Protein AF-A0A534P3W1-F1 (afdb_monomer)

Sequence (199 aa):
MQGEWELAESQLEARLRTWAIPIALGASFLLVATGPGRFLVRVFLSMWVHEIGHASVAWLCGFPAFPGPWLTPMAQSRSPLFGLVVFLALGVAAYRAFRAERIRLCAALGVGVALQLFGTLALSVSRAKQLVVFMGDGGCLVLGSLLMLTVYAPEDSSLKRGWLRWGFLAIGAAAFADAFTQWWASRTDFDRIPFGMNE

pLDDT: mean 93.19, std 7.14, range [53.69, 98.31]

Structure (mmCIF, N/CA/C/O backbone):
data_AF-A0A534P3W1-F1
#
_entry.id   AF-A0A534P3W1-F1
#
loop_
_atom_site.group_PDB
_atom_site.id
_atom_site.type_symbol
_atom_site.label_atom_id
_atom_site.label_alt_id
_atom_site.label_comp_id
_atom_site.label_asym_id
_atom_site.label_entity_id
_atom_site.label_seq_id
_atom_site.pdbx_PDB_ins_code
_atom_site.Cartn_x
_atom_site.Cartn_y
_atom_site.Cartn_z
_atom_site.occupancy
_atom_site.B_iso_or_equiv
_atom_site.auth_seq_id
_atom_site.auth_comp_id
_atom_site.auth_asym_id
_atom_site.auth_atom_id
_atom_site.pdbx_PDB_model_num
ATOM 1 N N . MET A 1 1 ? -29.549 13.520 26.522 1.00 53.69 1 MET A N 1
ATOM 2 C CA . MET A 1 1 ? -28.697 12.860 27.530 1.00 53.69 1 MET A CA 1
ATOM 3 C C . MET A 1 1 ? -28.135 11.623 26.864 1.00 53.69 1 MET A C 1
ATOM 5 O O . MET A 1 1 ? -28.913 10.717 26.609 1.00 53.69 1 MET A O 1
ATOM 9 N N . GLN A 1 2 ? -26.859 11.642 26.467 1.00 59.59 2 GLN A N 1
ATOM 10 C CA . GLN A 1 2 ? -26.184 10.423 26.008 1.00 59.59 2 GLN A CA 1
ATOM 11 C C . GLN A 1 2 ? -26.110 9.456 27.188 1.00 59.59 2 GLN A C 1
ATOM 13 O O . GLN A 1 2 ? -25.829 9.889 28.309 1.00 59.59 2 GLN A O 1
ATOM 18 N N . GLY A 1 3 ? -26.433 8.187 26.960 1.00 84.75 3 GLY A N 1
ATOM 19 C CA . GLY A 1 3 ? -26.369 7.175 28.013 1.00 84.75 3 GLY A CA 1
ATOM 20 C C . GLY A 1 3 ? -24.927 6.981 28.485 1.00 84.75 3 GLY A C 1
ATOM 21 O O . GLY A 1 3 ? -23.993 7.131 27.700 1.00 84.75 3 GLY A O 1
ATOM 22 N N . GLU A 1 4 ? -24.723 6.605 29.750 1.00 87.75 4 GLU A N 1
ATOM 23 C CA . GLU A 1 4 ? -23.386 6.286 30.289 1.00 87.75 4 GLU A CA 1
ATOM 24 C C . GLU A 1 4 ? -22.631 5.266 29.413 1.00 87.75 4 GLU A C 1
ATOM 26 O O . GLU A 1 4 ? -21.417 5.361 29.235 1.00 87.75 4 GLU A O 1
ATOM 31 N N . TRP A 1 5 ? -23.370 4.349 28.781 1.00 85.00 5 TRP A N 1
ATOM 32 C CA . TRP A 1 5 ? -22.859 3.362 27.830 1.00 85.00 5 TRP A CA 1
ATOM 33 C C . TRP A 1 5 ? -22.302 3.969 26.534 1.00 85.00 5 TRP A C 1
ATOM 35 O O . TRP A 1 5 ? -21.230 3.567 26.091 1.00 85.00 5 TRP A O 1
ATOM 45 N N . GLU A 1 6 ? -22.972 4.969 25.954 1.00 87.12 6 GLU A N 1
ATOM 46 C CA . GLU A 1 6 ? -22.514 5.642 24.725 1.00 87.12 6 GLU A CA 1
ATOM 47 C C . GLU A 1 6 ? -21.239 6.454 24.985 1.00 87.12 6 GLU A C 1
ATOM 49 O O . GLU A 1 6 ? -20.312 6.496 24.170 1.00 87.12 6 GLU A O 1
ATOM 54 N N . LEU A 1 7 ? -21.160 7.073 26.165 1.00 88.38 7 LEU A N 1
ATOM 55 C CA . LEU A 1 7 ? -19.964 7.782 26.605 1.00 88.38 7 LEU A CA 1
ATOM 56 C C . LEU A 1 7 ? -18.791 6.811 26.780 1.00 88.38 7 LEU A C 1
ATOM 58 O O . LEU A 1 7 ? -17.704 7.082 26.268 1.00 88.38 7 LEU A O 1
ATOM 62 N N . ALA A 1 8 ? -19.007 5.667 27.431 1.00 90.19 8 ALA A N 1
ATOM 63 C CA . ALA A 1 8 ? -17.976 4.644 27.596 1.00 90.19 8 ALA A CA 1
ATOM 64 C C . ALA A 1 8 ? -17.487 4.083 26.247 1.00 90.19 8 ALA A C 1
ATOM 66 O O . ALA A 1 8 ? -16.279 3.943 26.038 1.00 90.19 8 ALA A O 1
ATOM 67 N N . GLU A 1 9 ? -18.399 3.818 25.308 1.00 88.69 9 GLU A N 1
ATOM 68 C CA . GLU A 1 9 ? -18.064 3.324 23.969 1.00 88.69 9 GLU A CA 1
ATOM 69 C C . GLU A 1 9 ? -17.242 4.344 23.168 1.00 88.69 9 GLU A C 1
ATOM 71 O O . GLU A 1 9 ? -16.201 3.999 22.600 1.00 88.69 9 GLU A O 1
ATOM 76 N N . SER A 1 10 ? -17.640 5.619 23.187 1.00 88.94 10 SER A N 1
ATOM 77 C CA . SER A 1 10 ? -16.901 6.680 22.491 1.00 88.94 10 SER A CA 1
ATOM 78 C C . SER A 1 10 ? -15.486 6.871 23.053 1.00 88.94 10 SER A C 1
ATOM 80 O O . SER A 1 10 ? -14.526 7.033 2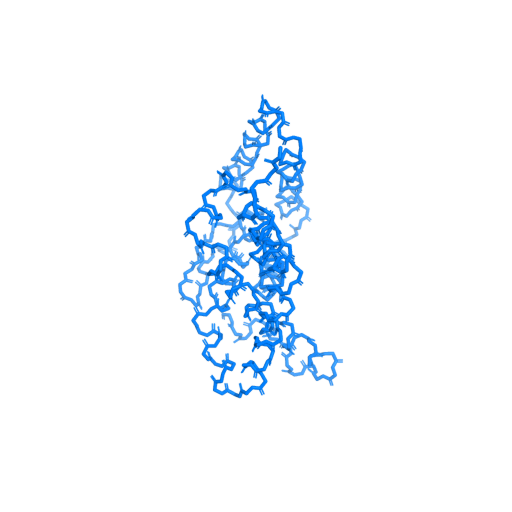2.294 1.00 88.94 10 SER A O 1
ATOM 82 N N . GLN A 1 11 ? -15.326 6.783 24.378 1.00 93.25 11 GLN A N 1
ATOM 83 C CA . GLN A 1 11 ? -14.024 6.850 25.040 1.00 93.25 11 GLN A CA 1
ATOM 84 C C . GLN A 1 11 ? -13.143 5.650 24.691 1.00 93.25 11 GLN A C 1
ATOM 86 O O . GLN A 1 11 ? -11.944 5.819 24.447 1.00 93.25 11 GLN A O 1
ATOM 91 N N . LEU A 1 12 ? -13.713 4.444 24.654 1.00 91.44 12 LEU A N 1
ATOM 92 C CA . LEU A 1 12 ? -12.993 3.244 24.243 1.00 91.44 12 LEU A CA 1
ATOM 93 C C . LEU A 1 12 ? -12.514 3.371 22.795 1.00 91.44 12 LEU A C 1
ATOM 95 O O . LEU A 1 12 ? -11.326 3.194 22.532 1.00 91.44 12 LEU A O 1
ATOM 99 N N . GLU A 1 13 ? -13.393 3.737 21.865 1.00 91.19 13 GLU A N 1
ATOM 100 C CA . GLU A 1 13 ? -13.036 3.900 20.454 1.00 91.19 13 GLU A CA 1
ATOM 101 C C . GLU A 1 13 ? -11.955 4.977 20.265 1.00 91.19 13 GLU A C 1
ATOM 103 O O . GLU A 1 13 ? -11.025 4.778 19.480 1.00 91.19 13 GLU A O 1
ATOM 108 N N . ALA A 1 14 ? -12.008 6.081 21.018 1.00 91.88 14 ALA A N 1
ATOM 109 C CA . ALA A 1 14 ? -10.958 7.099 21.006 1.00 91.88 14 ALA A CA 1
ATOM 110 C C . ALA A 1 14 ? -9.605 6.534 21.471 1.00 91.88 14 ALA A C 1
ATOM 112 O O . ALA A 1 14 ? -8.584 6.756 20.820 1.00 91.88 14 ALA A O 1
ATOM 113 N N . ARG A 1 15 ? -9.583 5.746 22.554 1.00 94.56 15 ARG A N 1
ATOM 114 C CA . ARG A 1 15 ? -8.358 5.082 23.032 1.00 94.56 15 ARG A CA 1
ATOM 115 C C . ARG A 1 15 ? -7.813 4.092 22.009 1.00 94.56 15 ARG A C 1
ATOM 117 O O . ARG A 1 15 ? -6.607 4.088 21.770 1.00 94.56 15 ARG A O 1
ATOM 124 N N . LEU A 1 16 ? -8.676 3.294 21.380 1.00 93.19 16 LEU A N 1
ATOM 125 C CA . LEU A 1 16 ? -8.275 2.345 20.339 1.00 93.19 16 LEU A CA 1
ATOM 126 C C . LEU A 1 16 ? -7.669 3.073 19.134 1.00 93.19 16 LEU A C 1
ATOM 128 O O . LEU A 1 16 ? -6.598 2.699 18.669 1.00 93.19 16 LEU A O 1
ATOM 132 N N . ARG A 1 17 ? -8.286 4.162 18.674 1.00 92.69 17 ARG A N 1
ATOM 133 C CA . ARG A 1 17 ? -7.777 4.992 17.568 1.00 92.69 17 ARG A CA 1
ATOM 134 C C . ARG A 1 17 ? -6.427 5.649 17.861 1.00 92.69 17 ARG A C 1
ATOM 136 O O . ARG A 1 17 ? -5.661 5.883 16.928 1.00 92.69 17 ARG A O 1
ATOM 143 N N . THR A 1 18 ? -6.132 5.930 19.126 1.00 95.81 18 THR A N 1
ATOM 144 C CA . TH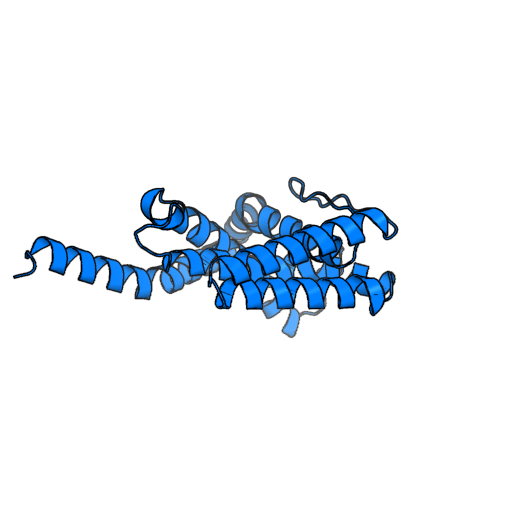R A 1 18 ? -4.842 6.488 19.551 1.00 95.81 18 THR A CA 1
ATOM 145 C C . THR A 1 18 ? -3.764 5.414 19.673 1.00 95.81 18 THR A C 1
ATOM 147 O O . THR A 1 18 ? -2.640 5.621 19.225 1.00 95.81 18 THR A O 1
ATOM 150 N N . TRP A 1 19 ? -4.090 4.263 20.266 1.00 97.44 19 TRP A N 1
ATOM 151 C CA . TRP A 1 19 ? -3.081 3.292 20.702 1.00 97.44 19 TRP A CA 1
ATOM 152 C C . TRP A 1 19 ? -2.940 2.055 19.817 1.00 97.44 19 TRP A C 1
ATOM 154 O O . TRP A 1 19 ? -1.884 1.428 19.845 1.00 97.44 19 TRP A O 1
ATOM 164 N N . ALA A 1 20 ? -3.938 1.707 19.002 1.00 96.50 20 ALA A N 1
ATOM 165 C CA . ALA A 1 20 ? -3.908 0.476 18.212 1.00 96.50 20 ALA A CA 1
ATOM 166 C C . ALA A 1 20 ? -2.715 0.422 17.245 1.00 96.50 20 ALA A C 1
ATOM 168 O O . ALA A 1 20 ? -2.006 -0.580 17.217 1.00 96.50 20 ALA A O 1
ATOM 169 N N . ILE A 1 21 ? -2.455 1.502 16.496 1.00 97.56 21 ILE A N 1
ATOM 170 C CA . ILE A 1 21 ? -1.334 1.557 15.543 1.00 97.56 21 ILE A CA 1
ATOM 171 C C . ILE A 1 21 ? 0.026 1.536 16.262 1.00 97.56 21 ILE A C 1
ATOM 173 O O . ILE A 1 21 ? 0.829 0.661 15.931 1.00 97.56 21 ILE A O 1
ATOM 177 N N . PRO A 1 22 ? 0.307 2.404 17.260 1.00 98.06 22 PRO A N 1
ATOM 178 C CA . PRO A 1 22 ? 1.571 2.348 17.997 1.00 98.06 22 PRO A CA 1
ATOM 179 C C . PRO A 1 22 ? 1.850 0.986 18.638 1.00 98.06 22 PRO A C 1
ATOM 181 O O . PRO A 1 22 ? 2.970 0.487 18.548 1.00 98.06 22 PRO A O 1
ATOM 184 N N . ILE A 1 23 ? 0.835 0.362 19.246 1.00 98.12 23 ILE A N 1
ATOM 185 C CA . ILE A 1 23 ? 0.981 -0.954 19.878 1.00 98.12 23 ILE A CA 1
ATOM 186 C C . ILE A 1 23 ? 1.246 -2.030 18.823 1.00 98.12 23 ILE A C 1
ATOM 188 O O . ILE A 1 23 ? 2.171 -2.823 18.991 1.00 98.12 23 ILE A O 1
ATOM 192 N N . ALA A 1 24 ? 0.482 -2.052 17.726 1.00 98.06 24 ALA A N 1
ATOM 193 C CA . ALA A 1 24 ? 0.667 -3.031 16.658 1.00 98.06 24 ALA A CA 1
ATOM 194 C C . ALA A 1 24 ? 2.052 -2.916 16.007 1.00 98.06 24 ALA A C 1
ATOM 196 O O . ALA A 1 24 ? 2.705 -3.934 15.771 1.00 98.06 24 ALA A O 1
ATOM 197 N N . LEU A 1 25 ? 2.532 -1.692 15.767 1.00 98.19 25 LEU A N 1
ATOM 198 C CA . LEU A 1 25 ? 3.883 -1.448 15.264 1.00 98.19 25 LEU A CA 1
ATOM 199 C C . LEU A 1 25 ? 4.943 -1.887 16.271 1.00 98.19 25 LEU A C 1
ATOM 201 O O . LEU A 1 25 ? 5.856 -2.612 15.891 1.00 98.19 25 LEU A O 1
ATOM 205 N N . GLY A 1 26 ? 4.815 -1.508 17.545 1.00 98.00 26 GLY A N 1
ATOM 206 C CA . GLY A 1 26 ? 5.749 -1.921 18.594 1.00 98.00 26 GLY A CA 1
ATOM 207 C C . GLY A 1 26 ? 5.858 -3.443 18.700 1.00 98.00 26 GLY A C 1
ATOM 208 O O . GLY A 1 26 ? 6.959 -3.987 18.674 1.00 98.00 26 GLY A O 1
ATOM 209 N N . ALA A 1 27 ? 4.720 -4.141 18.723 1.00 97.44 27 ALA A N 1
ATOM 210 C CA . ALA A 1 27 ? 4.677 -5.600 18.722 1.00 97.44 27 ALA A CA 1
ATOM 211 C C . ALA A 1 27 ? 5.308 -6.197 17.454 1.00 97.44 27 ALA A C 1
ATOM 213 O O . ALA A 1 27 ? 6.099 -7.134 17.540 1.00 97.44 27 ALA A O 1
ATOM 214 N N . SER A 1 28 ? 5.014 -5.627 16.283 1.00 97.56 28 SER A N 1
ATOM 215 C CA . SER A 1 28 ? 5.575 -6.090 15.010 1.00 97.56 28 SER A CA 1
ATOM 216 C C . SER A 1 28 ? 7.091 -5.912 14.961 1.00 97.56 28 SER A C 1
ATOM 218 O O . SER A 1 28 ? 7.790 -6.845 14.576 1.00 97.56 28 SER A O 1
ATOM 220 N N . PHE A 1 29 ? 7.617 -4.772 15.424 1.00 97.69 29 PHE A N 1
ATOM 221 C CA . PHE A 1 29 ? 9.058 -4.527 15.526 1.00 97.69 29 PHE A CA 1
ATOM 222 C C . PHE A 1 29 ? 9.751 -5.512 16.470 1.00 97.69 29 PHE A C 1
ATOM 224 O O . PHE A 1 29 ? 10.821 -6.014 16.135 1.00 97.69 29 PHE A O 1
ATOM 231 N N . LEU A 1 30 ? 9.136 -5.838 17.611 1.00 96.50 30 LEU A N 1
ATOM 232 C CA . LEU A 1 30 ? 9.661 -6.856 18.526 1.00 96.50 30 LEU A CA 1
ATOM 233 C C . LEU A 1 30 ? 9.696 -8.248 17.880 1.00 96.50 30 LEU A C 1
ATOM 235 O O . LEU A 1 30 ? 10.672 -8.975 18.052 1.00 96.50 30 LEU A O 1
ATOM 239 N N . LEU A 1 31 ? 8.670 -8.611 17.106 1.00 94.81 31 LEU A N 1
ATOM 240 C CA . LEU A 1 31 ? 8.631 -9.891 16.396 1.00 94.81 31 LEU A CA 1
ATOM 241 C C . LEU A 1 31 ? 9.732 -9.984 15.333 1.00 94.81 31 LEU A C 1
ATOM 243 O O . LEU A 1 31 ? 10.484 -10.964 15.318 1.00 94.81 31 LEU A O 1
ATOM 247 N N . VAL A 1 32 ? 9.873 -8.961 14.482 1.00 95.38 32 VAL A N 1
ATOM 248 C CA . VAL A 1 32 ? 10.880 -8.959 13.404 1.00 95.38 32 VAL A CA 1
ATOM 249 C C . VAL A 1 32 ? 12.310 -8.745 13.906 1.00 95.38 32 VAL A C 1
ATOM 251 O O . VAL A 1 32 ? 13.257 -9.014 13.171 1.00 95.38 32 VAL A O 1
ATOM 254 N N . ALA A 1 33 ? 12.495 -8.310 15.156 1.00 92.75 33 ALA A N 1
ATOM 255 C CA . ALA A 1 33 ? 13.816 -8.212 15.777 1.00 92.75 33 ALA A CA 1
ATOM 256 C C . ALA A 1 33 ? 14.469 -9.586 16.019 1.00 92.75 33 ALA A C 1
ATOM 258 O O . ALA A 1 33 ? 15.680 -9.665 16.218 1.00 92.75 33 ALA A O 1
ATOM 259 N N . THR A 1 34 ? 13.692 -10.673 15.990 1.00 92.81 34 THR A N 1
ATOM 260 C CA . THR A 1 34 ? 14.195 -12.045 16.152 1.00 92.81 34 THR A CA 1
ATOM 261 C C . THR A 1 34 ? 14.232 -12.777 14.812 1.00 92.81 34 THR A C 1
ATOM 263 O O . THR A 1 34 ? 13.337 -12.605 13.990 1.00 92.81 34 THR A O 1
ATOM 266 N N . GLY A 1 35 ? 15.228 -13.643 14.589 1.00 89.56 35 GLY A N 1
ATOM 267 C CA . GLY A 1 35 ? 15.320 -14.445 13.358 1.00 89.56 35 GLY A CA 1
ATOM 268 C C . GLY A 1 35 ? 14.059 -15.287 13.077 1.00 89.56 35 GLY A C 1
ATOM 269 O O . GLY A 1 35 ? 13.464 -15.134 12.009 1.00 89.56 35 GLY A O 1
ATOM 270 N N . PRO A 1 36 ? 13.592 -16.121 14.030 1.00 92.12 36 PRO A N 1
ATOM 271 C CA . PRO A 1 36 ? 12.376 -16.918 13.856 1.00 92.12 36 PRO A CA 1
ATOM 272 C C . PRO A 1 36 ? 11.103 -16.076 13.699 1.00 92.12 36 PRO A C 1
ATOM 274 O O . PRO A 1 36 ? 10.269 -16.376 12.848 1.00 92.12 36 PRO A O 1
ATOM 277 N N . GLY A 1 37 ? 10.950 -15.005 14.487 1.00 91.31 37 GLY A N 1
ATOM 278 C CA . GLY A 1 37 ? 9.779 -14.130 14.406 1.00 91.31 37 GLY A CA 1
ATOM 279 C C . GLY A 1 37 ? 9.713 -13.386 13.076 1.00 91.31 37 GLY A C 1
ATOM 280 O O . GLY A 1 37 ? 8.656 -13.340 12.448 1.00 91.31 37 GLY A O 1
ATOM 281 N N . ARG A 1 38 ? 10.857 -12.900 12.584 1.00 91.19 38 ARG A N 1
ATOM 282 C CA . ARG A 1 38 ? 10.969 -12.299 11.256 1.00 91.19 38 ARG A CA 1
ATOM 283 C C . ARG A 1 38 ? 10.587 -13.274 10.150 1.00 91.19 38 ARG A C 1
ATOM 285 O O . ARG A 1 38 ? 9.831 -12.900 9.263 1.00 91.19 38 ARG A O 1
ATOM 292 N N . PHE A 1 39 ? 11.065 -14.516 10.214 1.00 91.62 39 PHE A N 1
ATOM 293 C CA . PHE A 1 39 ? 10.701 -15.549 9.244 1.00 91.62 39 PHE A CA 1
ATOM 294 C C . PHE A 1 39 ? 9.184 -15.786 9.203 1.00 91.62 39 PHE A C 1
ATOM 296 O O . PHE A 1 39 ? 8.593 -15.776 8.125 1.00 91.62 39 PHE A O 1
ATOM 303 N N . LEU A 1 40 ? 8.537 -15.927 10.365 1.00 92.56 40 LEU A N 1
ATOM 304 C CA . LEU A 1 40 ? 7.085 -16.122 10.449 1.00 92.56 40 LEU A CA 1
ATOM 305 C C . LEU A 1 40 ? 6.306 -14.923 9.899 1.00 92.56 40 LEU A C 1
ATOM 307 O O . LEU A 1 40 ? 5.390 -15.101 9.096 1.00 92.56 40 LEU A O 1
ATOM 311 N N . VAL A 1 41 ? 6.685 -13.705 10.299 1.00 93.00 41 VAL A N 1
ATOM 312 C CA . VAL A 1 41 ? 6.084 -12.470 9.776 1.00 93.00 41 VAL A CA 1
ATOM 313 C C . VAL A 1 41 ? 6.222 -12.417 8.262 1.00 93.00 41 VAL A C 1
ATOM 315 O O . VAL A 1 41 ? 5.239 -12.137 7.573 1.00 93.00 41 VAL A O 1
ATOM 318 N N . ARG A 1 42 ? 7.412 -12.734 7.745 1.00 91.31 42 ARG A N 1
ATOM 319 C CA . ARG A 1 42 ? 7.684 -12.678 6.317 1.00 91.31 42 ARG A CA 1
ATOM 320 C C . ARG A 1 42 ? 6.792 -13.635 5.546 1.00 91.31 42 ARG A C 1
ATOM 322 O O . ARG A 1 42 ? 6.021 -13.216 4.692 1.00 91.31 42 ARG A O 1
ATOM 329 N N . VAL A 1 43 ? 6.830 -14.914 5.902 1.00 90.25 43 VAL A N 1
ATOM 330 C CA . VAL A 1 43 ? 6.129 -15.969 5.162 1.00 90.25 43 VAL A CA 1
ATOM 331 C C . VAL A 1 43 ? 4.612 -15.796 5.197 1.00 90.25 43 VAL A C 1
ATOM 333 O O . VAL A 1 43 ? 3.972 -15.966 4.162 1.00 90.25 43 VAL A O 1
ATOM 336 N N . PHE A 1 44 ? 4.031 -15.469 6.353 1.00 91.12 44 PHE A N 1
ATOM 337 C CA . PHE A 1 44 ? 2.575 -15.514 6.523 1.00 91.12 44 PHE A CA 1
ATOM 338 C C . PHE A 1 44 ? 1.877 -14.165 6.371 1.00 91.12 44 PHE A C 1
ATOM 340 O O . PHE A 1 44 ? 0.687 -14.149 6.060 1.00 91.12 44 PHE A O 1
ATOM 347 N N . LEU A 1 45 ? 2.576 -13.046 6.587 1.00 92.38 45 LEU A N 1
ATOM 348 C CA . LEU A 1 45 ? 1.958 -11.718 6.613 1.00 92.38 45 LEU A CA 1
ATOM 349 C C . LEU A 1 45 ? 2.544 -10.792 5.545 1.00 92.38 45 LEU A C 1
ATOM 351 O O . LEU A 1 45 ? 1.791 -10.299 4.705 1.00 92.38 45 LEU A O 1
ATOM 355 N N . SER A 1 46 ? 3.860 -10.548 5.556 1.00 93.62 46 SER A N 1
ATOM 356 C CA . SER A 1 46 ? 4.452 -9.508 4.703 1.00 93.62 46 SER A CA 1
ATOM 357 C C . SER A 1 46 ? 4.533 -9.915 3.233 1.00 93.62 46 SER A C 1
ATOM 359 O O . SER A 1 46 ? 4.230 -9.082 2.385 1.00 93.62 46 SER A O 1
ATOM 361 N N . MET A 1 47 ? 4.834 -11.181 2.914 1.00 93.69 47 MET A N 1
ATOM 362 C CA . MET A 1 47 ? 5.014 -11.625 1.523 1.00 93.69 47 MET A CA 1
ATOM 363 C C . MET A 1 47 ? 3.766 -11.411 0.665 1.00 93.69 47 MET A C 1
ATOM 365 O O . MET A 1 47 ? 3.879 -10.967 -0.466 1.00 93.69 47 MET A O 1
ATOM 369 N N . TRP A 1 48 ? 2.559 -11.609 1.197 1.00 93.81 48 TRP A N 1
ATOM 370 C CA . TRP A 1 48 ? 1.340 -11.303 0.437 1.00 93.81 48 TRP A CA 1
ATOM 371 C C . TRP A 1 48 ? 1.243 -9.824 0.060 1.00 93.81 48 TRP A C 1
ATOM 373 O O . TRP A 1 48 ? 0.870 -9.485 -1.060 1.00 93.81 48 TRP A O 1
ATOM 383 N N . VAL A 1 49 ? 1.595 -8.933 0.988 1.00 96.69 49 VAL A N 1
ATOM 384 C CA . VAL A 1 49 ? 1.602 -7.486 0.738 1.00 96.69 49 VAL A CA 1
ATOM 385 C C . VAL A 1 49 ? 2.732 -7.111 -0.225 1.00 96.69 49 VAL A C 1
ATOM 387 O O . VAL A 1 49 ? 2.526 -6.251 -1.080 1.00 96.69 49 VAL A O 1
ATOM 390 N N . HIS A 1 50 ? 3.876 -7.789 -0.127 1.00 96.25 50 HIS A N 1
ATOM 391 C CA . HIS A 1 50 ? 5.028 -7.641 -1.014 1.00 96.25 50 HIS A CA 1
ATOM 392 C C . HIS A 1 50 ? 4.649 -7.976 -2.466 1.00 96.25 50 HIS A C 1
ATOM 394 O O . HIS A 1 50 ? 4.766 -7.127 -3.348 1.00 96.25 50 HIS A O 1
ATOM 400 N N . GLU A 1 51 ? 4.056 -9.149 -2.704 1.00 96.62 51 GLU A N 1
ATOM 401 C CA . GLU A 1 51 ? 3.609 -9.565 -4.041 1.00 96.62 51 GLU A CA 1
ATOM 402 C C . GLU A 1 51 ? 2.502 -8.658 -4.602 1.00 96.62 51 GLU A C 1
ATOM 404 O O . GLU A 1 51 ? 2.493 -8.303 -5.783 1.00 96.62 51 GLU A O 1
ATOM 409 N N . ILE A 1 52 ? 1.575 -8.197 -3.753 1.00 97.00 52 ILE A N 1
ATOM 410 C CA . ILE A 1 52 ? 0.576 -7.197 -4.164 1.00 97.00 52 ILE A CA 1
ATOM 411 C C . ILE A 1 52 ? 1.258 -5.877 -4.542 1.00 97.00 52 ILE A C 1
ATOM 413 O O . ILE A 1 52 ? 0.800 -5.206 -5.469 1.00 97.00 52 ILE A O 1
ATOM 417 N N . GLY A 1 53 ? 2.347 -5.506 -3.872 1.00 97.19 53 GLY A N 1
ATOM 418 C CA . GLY A 1 53 ? 3.177 -4.354 -4.205 1.00 97.19 53 GLY A CA 1
ATOM 419 C C . GLY A 1 53 ? 3.750 -4.435 -5.621 1.00 97.19 53 GLY A C 1
ATOM 420 O O . GLY A 1 53 ? 3.509 -3.530 -6.430 1.00 97.19 53 GLY A O 1
ATOM 421 N N . HIS A 1 54 ? 4.401 -5.555 -5.956 1.00 97.25 54 HIS A N 1
ATOM 422 C CA . HIS A 1 54 ? 4.871 -5.842 -7.315 1.00 97.25 54 HI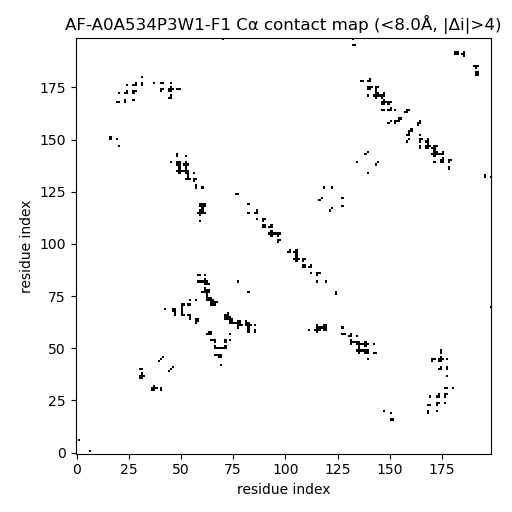S A CA 1
ATOM 423 C C . HIS A 1 54 ? 3.733 -5.753 -8.335 1.00 97.25 54 HIS A C 1
ATOM 425 O O . HIS A 1 54 ? 3.811 -4.990 -9.305 1.00 97.25 54 HIS A O 1
ATOM 431 N N . ALA A 1 55 ? 2.649 -6.497 -8.103 1.00 97.50 55 ALA A N 1
ATOM 432 C CA . ALA A 1 55 ? 1.536 -6.597 -9.038 1.00 97.50 55 ALA A CA 1
ATOM 433 C C . ALA A 1 55 ? 0.846 -5.245 -9.264 1.00 97.50 55 ALA A C 1
ATOM 435 O O . ALA A 1 55 ? 0.553 -4.884 -10.403 1.00 97.50 55 ALA A O 1
ATOM 436 N N . SER A 1 56 ? 0.647 -4.458 -8.203 1.00 97.19 56 SER A N 1
ATOM 437 C CA . SER A 1 56 ? -0.009 -3.149 -8.281 1.00 97.19 56 SER A CA 1
ATOM 438 C C . SER A 1 56 ? 0.742 -2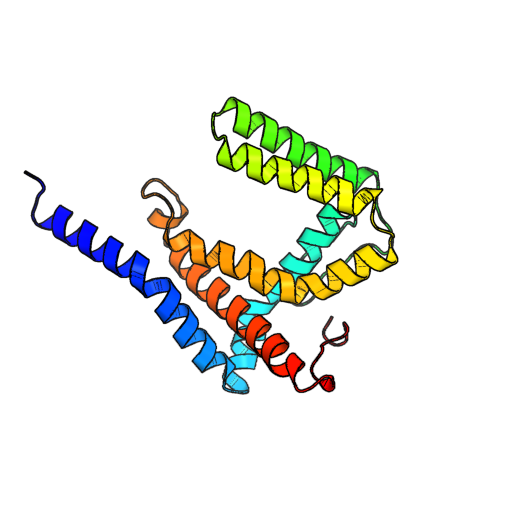.203 -9.211 1.00 97.19 56 SER A C 1
ATOM 440 O O . SER A 1 56 ? 0.142 -1.572 -10.084 1.00 97.19 56 SER A O 1
ATOM 442 N N . VAL A 1 57 ? 2.065 -2.122 -9.073 1.00 97.56 57 VAL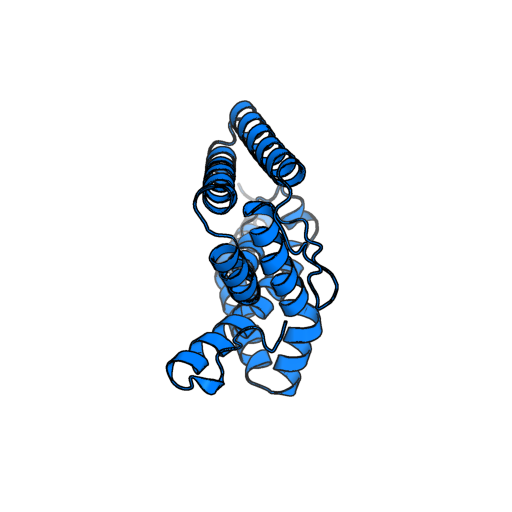 A N 1
ATOM 443 C CA . VAL A 1 57 ? 2.873 -1.238 -9.919 1.00 97.56 57 VAL A CA 1
ATOM 444 C C . VAL A 1 57 ? 3.075 -1.810 -11.316 1.00 97.56 57 VAL A C 1
ATOM 446 O O . VAL A 1 57 ? 3.070 -1.045 -12.285 1.00 97.56 57 VAL A O 1
ATOM 449 N N . ALA A 1 58 ? 3.148 -3.134 -11.455 1.00 97.75 58 ALA A N 1
ATOM 450 C CA . ALA A 1 58 ? 3.136 -3.795 -12.754 1.00 97.75 58 ALA A CA 1
ATOM 451 C C . ALA A 1 58 ? 1.868 -3.426 -13.540 1.00 97.75 58 ALA A C 1
ATOM 453 O O . ALA A 1 58 ? 1.970 -3.007 -14.697 1.00 97.75 58 ALA A O 1
ATOM 454 N N . TRP A 1 59 ? 0.695 -3.455 -12.898 1.00 98.19 59 TRP A N 1
ATOM 455 C CA . TRP A 1 59 ? -0.568 -3.075 -13.529 1.00 98.19 59 TRP A CA 1
ATOM 456 C C . TRP A 1 59 ? -0.601 -1.608 -13.951 1.00 98.19 59 TRP A C 1
ATOM 458 O O . TRP A 1 59 ? -0.976 -1.311 -15.087 1.00 98.19 59 TRP A O 1
ATOM 468 N N . LEU A 1 60 ? -0.150 -0.693 -13.086 1.00 97.38 60 LEU A N 1
ATOM 469 C CA . LEU A 1 60 ? -0.048 0.733 -13.424 1.00 97.38 60 LEU A CA 1
ATOM 470 C C . LEU A 1 60 ? 0.934 0.985 -14.581 1.00 97.38 60 LEU A C 1
ATOM 472 O O . LEU A 1 60 ? 0.747 1.915 -15.361 1.00 97.38 60 LEU A O 1
ATOM 476 N N . CYS A 1 61 ? 1.951 0.140 -14.742 1.00 97.62 61 CYS A N 1
ATOM 477 C CA . CYS A 1 61 ? 2.901 0.216 -15.852 1.00 97.62 61 CYS A CA 1
ATOM 478 C C . CYS A 1 61 ? 2.470 -0.571 -17.106 1.00 97.62 61 CYS A C 1
ATOM 480 O O . CYS A 1 61 ? 3.228 -0.617 -18.080 1.00 97.62 61 CYS A O 1
ATOM 482 N N . GLY A 1 62 ? 1.285 -1.196 -17.099 1.00 97.00 62 GLY A N 1
ATOM 483 C CA . GLY A 1 62 ? 0.725 -1.932 -18.235 1.00 97.00 62 GLY A CA 1
ATOM 484 C C . GLY A 1 62 ? 1.242 -3.364 -18.406 1.00 97.00 62 GLY A C 1
ATOM 485 O O . GLY A 1 62 ? 1.104 -3.931 -19.492 1.00 97.00 62 GLY A O 1
ATOM 486 N N . PHE A 1 63 ? 1.839 -3.961 -17.375 1.00 97.75 63 PHE A N 1
ATOM 487 C CA . PHE A 1 63 ? 2.234 -5.369 -17.366 1.00 97.75 63 PHE A CA 1
ATOM 488 C C . PHE A 1 63 ? 1.139 -6.215 -16.703 1.00 97.75 63 PHE A C 1
ATOM 490 O O . PHE A 1 63 ? 0.794 -5.970 -15.545 1.00 97.75 63 PHE A O 1
ATOM 497 N N . PRO A 1 64 ? 0.600 -7.231 -17.395 1.00 97.38 64 PRO A N 1
ATOM 498 C CA . PRO A 1 64 ? -0.175 -8.274 -16.741 1.00 97.38 64 PRO A CA 1
ATOM 499 C C . PRO A 1 64 ? 0.679 -8.960 -15.673 1.00 97.38 64 PRO A C 1
ATOM 501 O O . PRO A 1 64 ? 1.783 -9.426 -15.965 1.00 97.38 64 PRO A O 1
ATOM 504 N N . ALA A 1 65 ? 0.161 -9.005 -14.451 1.00 96.94 65 ALA A N 1
ATOM 505 C CA . ALA A 1 65 ? 0.810 -9.626 -13.305 1.00 96.94 65 ALA A CA 1
ATOM 506 C C . ALA A 1 65 ? -0.231 -10.272 -12.389 1.00 96.94 65 ALA A C 1
ATOM 508 O O . ALA A 1 65 ? -1.379 -9.818 -12.347 1.00 96.94 65 ALA A O 1
ATOM 509 N N . PHE A 1 66 ? 0.168 -11.303 -11.652 1.00 95.62 66 PHE A N 1
ATOM 510 C CA . PHE A 1 66 ? -0.677 -11.972 -10.668 1.00 95.62 66 PHE A CA 1
ATOM 511 C C . PHE A 1 66 ? 0.045 -12.024 -9.315 1.00 95.62 66 PHE A C 1
ATOM 513 O O . PHE A 1 66 ? 1.126 -12.599 -9.270 1.00 95.62 66 PHE A O 1
ATOM 520 N N . PRO A 1 67 ? -0.510 -11.452 -8.228 1.00 93.50 67 PRO A N 1
ATOM 521 C CA . PRO A 1 67 ? 0.096 -11.536 -6.901 1.00 93.50 67 PRO A CA 1
ATOM 522 C C . PRO A 1 67 ? -0.166 -12.927 -6.318 1.00 93.50 67 PRO A C 1
ATOM 524 O O . PRO A 1 67 ? -1.195 -13.175 -5.682 1.00 93.50 67 PRO A O 1
ATOM 527 N N . GLY A 1 68 ? 0.725 -13.864 -6.626 1.00 90.00 68 GLY A N 1
ATOM 528 C CA . GLY A 1 68 ? 0.642 -15.232 -6.146 1.00 90.00 68 GLY A CA 1
ATOM 529 C C . GLY A 1 68 ? 1.162 -15.382 -4.716 1.00 90.00 68 GLY A C 1
ATOM 530 O O . GLY A 1 68 ? 1.625 -14.425 -4.096 1.00 90.00 68 GLY A O 1
ATOM 531 N N . PRO A 1 69 ? 1.107 -16.604 -4.171 1.00 86.38 69 PRO A N 1
ATOM 532 C CA . PRO A 1 69 ? 1.777 -16.919 -2.921 1.00 86.38 69 PRO A CA 1
ATOM 533 C C . PRO A 1 69 ? 3.302 -16.865 -3.133 1.00 86.38 69 PRO A C 1
ATOM 535 O O . PRO A 1 69 ? 3.839 -17.695 -3.865 1.00 86.38 69 PRO A O 1
ATOM 538 N N . TRP A 1 70 ? 3.985 -15.907 -2.499 1.00 85.69 70 TRP A N 1
ATOM 539 C CA . TRP A 1 70 ? 5.454 -15.729 -2.516 1.00 85.69 70 TRP A CA 1
ATOM 540 C C . TRP A 1 70 ? 6.108 -15.435 -3.875 1.00 85.69 70 TRP A C 1
ATOM 542 O O . TRP A 1 70 ? 7.331 -15.466 -3.967 1.00 85.69 70 TRP A O 1
ATOM 552 N N . LEU A 1 71 ? 5.318 -15.205 -4.923 1.00 90.56 71 LEU A N 1
ATOM 553 C CA . LEU A 1 71 ? 5.820 -14.904 -6.259 1.00 90.56 71 LEU A CA 1
ATOM 554 C C . LEU A 1 71 ? 4.786 -14.103 -7.047 1.00 90.56 71 LEU A C 1
ATOM 556 O O . LEU A 1 71 ? 3.594 -14.430 -7.034 1.00 90.56 71 LEU A O 1
ATOM 560 N N . THR A 1 72 ? 5.267 -13.150 -7.843 1.00 92.50 72 THR A N 1
ATOM 561 C CA . THR A 1 72 ? 4.453 -12.387 -8.791 1.00 92.50 72 THR A CA 1
ATOM 562 C C . THR A 1 72 ? 4.821 -12.723 -10.238 1.00 92.50 72 THR A C 1
ATOM 564 O O . THR A 1 72 ? 5.667 -12.055 -10.840 1.00 92.50 72 THR A O 1
ATOM 567 N N . PRO A 1 73 ? 4.171 -13.723 -10.871 1.00 93.19 73 PRO A N 1
ATOM 568 C CA . PRO A 1 73 ? 4.306 -13.934 -12.306 1.00 93.19 73 PRO A CA 1
ATOM 569 C C . PRO A 1 73 ? 3.884 -12.676 -13.070 1.00 93.19 73 PRO A C 1
ATOM 571 O O . PRO A 1 73 ? 2.743 -12.224 -12.958 1.00 93.19 73 PRO A O 1
ATOM 574 N N . MET A 1 74 ? 4.803 -12.125 -13.863 1.00 95.12 74 MET A N 1
ATOM 575 C CA . MET A 1 74 ? 4.599 -10.907 -14.647 1.00 95.12 74 MET A CA 1
ATOM 576 C C . MET A 1 74 ? 5.028 -11.118 -16.102 1.00 95.12 74 MET A C 1
ATOM 578 O O . MET A 1 74 ? 6.033 -11.770 -16.395 1.00 95.12 74 MET A O 1
ATOM 582 N N . ALA A 1 75 ? 4.284 -10.523 -17.034 1.00 93.75 75 ALA A N 1
ATOM 583 C CA . ALA A 1 75 ? 4.649 -10.508 -18.444 1.00 93.75 75 ALA A CA 1
ATOM 584 C C . ALA A 1 75 ? 5.998 -9.805 -18.695 1.00 93.75 75 ALA A C 1
ATOM 586 O O . ALA A 1 75 ? 6.334 -8.795 -18.077 1.00 93.75 75 ALA A O 1
ATOM 587 N N . GLN A 1 76 ? 6.758 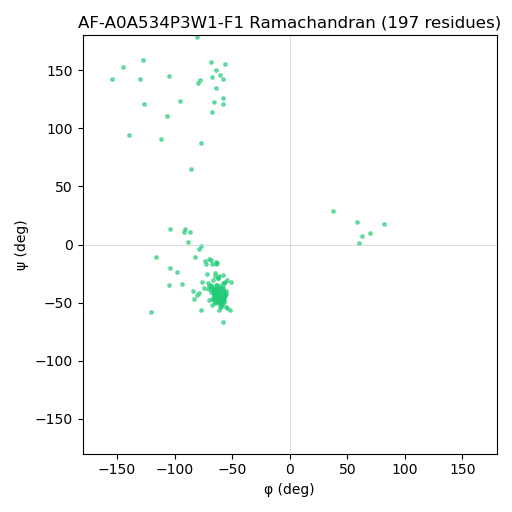-10.294 -19.679 1.00 92.69 76 GLN A N 1
ATOM 588 C CA . GLN A 1 76 ? 8.061 -9.712 -20.022 1.00 92.69 76 GLN A CA 1
ATOM 589 C C . GLN A 1 76 ? 7.966 -8.353 -20.726 1.00 92.69 76 GLN A C 1
ATOM 591 O O . GLN A 1 76 ? 8.906 -7.554 -20.643 1.00 92.69 76 GLN A O 1
ATOM 596 N N . SER A 1 77 ? 6.844 -8.090 -21.394 1.00 94.00 77 SER A N 1
ATOM 597 C CA . SER A 1 77 ? 6.540 -6.866 -22.132 1.00 94.00 77 SER A CA 1
ATOM 598 C C . SER A 1 77 ? 5.197 -6.278 -21.691 1.00 94.00 77 SER A C 1
ATOM 600 O O . SER A 1 77 ? 4.346 -6.963 -21.121 1.00 94.00 77 SER A O 1
ATOM 602 N N . ARG A 1 78 ? 5.014 -4.979 -21.951 1.00 95.62 78 ARG A N 1
ATOM 603 C CA . ARG A 1 78 ? 3.741 -4.294 -21.709 1.00 95.62 78 ARG A CA 1
ATOM 604 C C . ARG A 1 78 ? 2.671 -4.823 -22.657 1.00 95.62 78 ARG A C 1
ATOM 606 O O . ARG A 1 78 ? 2.947 -5.065 -23.830 1.00 95.62 78 ARG A O 1
ATOM 613 N N . SER A 1 79 ? 1.439 -4.905 -22.170 1.00 96.75 79 SER A N 1
ATOM 614 C CA . SER A 1 79 ? 0.257 -5.162 -22.988 1.00 96.75 79 SER A CA 1
ATOM 615 C C . SER A 1 79 ? -0.550 -3.866 -23.125 1.00 96.75 79 SER A C 1
ATOM 617 O O . SER A 1 79 ? -1.149 -3.425 -22.141 1.00 96.75 79 SER A O 1
ATOM 619 N N . PRO A 1 80 ? -0.601 -3.243 -24.320 1.00 94.81 80 PRO A N 1
ATOM 620 C CA . PRO A 1 80 ? -1.394 -2.033 -24.541 1.00 94.81 80 PRO A CA 1
ATOM 621 C C . PRO A 1 80 ? -2.876 -2.234 -24.218 1.00 94.81 80 PRO A C 1
ATOM 623 O O . PRO A 1 80 ? -3.499 -1.361 -23.620 1.00 94.81 80 PRO A O 1
ATOM 626 N N . LEU A 1 81 ? -3.423 -3.410 -24.553 1.00 97.19 81 LEU A N 1
ATOM 627 C CA . LEU A 1 81 ? -4.803 -3.766 -24.232 1.00 97.19 81 LEU A CA 1
ATOM 628 C C . LEU A 1 81 ? -5.024 -3.819 -22.717 1.00 97.19 81 LEU A C 1
ATOM 630 O O . LEU A 1 81 ? -5.986 -3.244 -22.220 1.00 97.19 81 LEU A O 1
ATOM 634 N N . PHE A 1 82 ? -4.125 -4.471 -21.977 1.00 96.69 82 PHE A N 1
ATOM 635 C CA . PHE A 1 82 ? -4.231 -4.543 -20.520 1.00 96.69 82 PHE A CA 1
ATOM 636 C C . PHE A 1 82 ? -4.102 -3.157 -19.877 1.00 96.69 82 PHE A C 1
ATOM 638 O O . PHE A 1 82 ? -4.924 -2.790 -19.042 1.00 96.69 82 PHE A O 1
ATOM 645 N N . GLY A 1 83 ? -3.126 -2.355 -20.313 1.00 96.81 83 GLY A N 1
ATOM 646 C CA . GLY A 1 83 ? -2.967 -0.973 -19.857 1.00 96.81 83 GLY A CA 1
ATOM 647 C C . GLY A 1 83 ? -4.215 -0.124 -20.113 1.00 96.81 83 GLY A C 1
ATOM 648 O O . GLY A 1 83 ? -4.644 0.610 -19.226 1.00 96.81 83 GLY A O 1
ATOM 649 N N . LEU A 1 84 ? -4.854 -0.280 -21.279 1.00 97.62 84 LEU A N 1
ATOM 650 C CA . LEU A 1 84 ? -6.121 0.383 -21.594 1.00 97.62 84 LEU A CA 1
ATOM 651 C C . LEU A 1 84 ? -7.253 -0.069 -20.662 1.00 97.62 84 LEU A C 1
ATOM 653 O O . LEU A 1 84 ? -8.013 0.769 -20.185 1.00 97.62 84 LEU A O 1
ATOM 657 N N . VAL A 1 85 ? -7.355 -1.367 -20.362 1.00 98.19 85 VAL A N 1
ATOM 658 C CA . VAL A 1 85 ? -8.352 -1.890 -19.413 1.00 98.19 85 VAL A CA 1
ATOM 659 C C . VAL A 1 85 ? -8.156 -1.282 -18.023 1.00 98.19 85 VAL A C 1
ATOM 661 O O . VAL A 1 85 ? -9.128 -0.817 -17.429 1.00 98.19 85 VAL A O 1
ATOM 664 N N . VAL A 1 86 ? -6.919 -1.217 -17.521 1.00 97.81 86 VAL A N 1
ATOM 665 C CA . VAL A 1 86 ? -6.607 -0.596 -16.221 1.00 97.81 86 VAL A CA 1
ATOM 666 C C . VAL A 1 86 ? -6.935 0.901 -16.234 1.00 97.81 86 VAL A C 1
ATOM 668 O O . VAL A 1 86 ? -7.588 1.391 -15.312 1.00 97.81 86 VAL A O 1
ATOM 671 N N . PHE A 1 87 ? -6.549 1.623 -17.291 1.00 98.19 87 PHE A N 1
ATOM 672 C CA . PHE A 1 87 ? -6.865 3.043 -17.462 1.00 98.19 87 PHE A CA 1
ATOM 673 C C . PHE A 1 87 ? -8.376 3.299 -17.430 1.00 98.19 87 PHE A C 1
ATOM 675 O O . PHE A 1 87 ? -8.849 4.147 -16.674 1.00 98.19 87 PHE A O 1
ATOM 682 N N . LEU A 1 88 ? -9.148 2.537 -18.211 1.00 98.19 88 LEU A N 1
ATOM 683 C CA . LEU A 1 88 ? -10.603 2.662 -18.259 1.00 98.19 88 LEU A CA 1
ATOM 684 C C . LEU A 1 88 ? -11.241 2.293 -16.921 1.00 98.19 88 LEU A C 1
ATOM 686 O O . LEU A 1 88 ? -12.144 2.995 -16.476 1.00 98.19 88 LEU A O 1
ATOM 690 N N . ALA A 1 89 ? -10.765 1.244 -16.248 1.00 98.06 89 ALA A N 1
ATOM 691 C CA . ALA A 1 89 ? -11.269 0.858 -14.934 1.00 98.06 89 ALA A CA 1
ATOM 692 C C . ALA A 1 89 ? -11.085 1.986 -13.905 1.00 98.06 89 ALA A C 1
ATOM 694 O O . ALA A 1 89 ? -12.042 2.354 -13.218 1.00 98.06 89 ALA A O 1
ATOM 695 N N . LEU A 1 90 ? -9.892 2.586 -13.843 1.00 98.12 90 LEU A N 1
ATOM 696 C CA . LEU A 1 90 ? -9.604 3.721 -12.961 1.00 98.12 90 LEU A CA 1
ATOM 697 C C . LEU A 1 90 ? -10.407 4.969 -13.351 1.00 98.12 90 LEU A C 1
ATOM 699 O O . LEU A 1 90 ? -10.988 5.616 -12.480 1.00 98.12 90 LEU A O 1
ATOM 703 N N . GLY A 1 91 ? -10.496 5.284 -14.645 1.00 98.06 91 GLY A N 1
ATOM 704 C CA . GLY A 1 91 ? -11.242 6.436 -15.155 1.00 98.06 91 GLY A CA 1
ATOM 705 C C . GLY A 1 91 ? -12.746 6.333 -14.893 1.00 98.06 91 GLY A C 1
ATOM 706 O O . GLY A 1 91 ? -13.357 7.276 -14.389 1.00 98.06 91 GLY A O 1
ATOM 707 N N . VAL A 1 92 ? -13.344 5.166 -15.146 1.00 98.31 92 VAL A N 1
ATOM 708 C CA . VAL A 1 92 ? -14.755 4.891 -14.836 1.00 98.31 92 VAL A CA 1
ATOM 709 C C . VAL A 1 92 ? -14.990 4.947 -13.329 1.00 98.31 92 VAL A C 1
ATOM 711 O O . VAL A 1 92 ? -15.977 5.539 -12.892 1.00 98.31 92 VAL A O 1
ATOM 714 N N . ALA A 1 93 ? -14.094 4.386 -12.514 1.00 97.94 93 ALA A N 1
ATOM 715 C CA . ALA A 1 93 ? -14.202 4.476 -11.061 1.00 97.94 93 ALA A CA 1
ATOM 716 C C . ALA A 1 93 ? -14.133 5.934 -10.575 1.00 97.94 93 ALA A C 1
ATOM 718 O O . ALA A 1 93 ? -14.954 6.334 -9.747 1.00 97.94 93 ALA A O 1
ATOM 719 N N . ALA A 1 94 ? -13.209 6.743 -11.109 1.00 97.75 94 ALA A N 1
ATOM 720 C CA . ALA A 1 94 ? -13.077 8.161 -10.777 1.00 97.75 94 ALA A CA 1
ATOM 721 C C . ALA A 1 94 ? -14.350 8.932 -11.144 1.00 97.75 94 ALA A C 1
ATOM 723 O O . ALA A 1 94 ? -14.901 9.656 -10.316 1.00 97.75 94 ALA A O 1
ATOM 724 N N . TYR A 1 95 ? -14.879 8.698 -12.347 1.00 97.75 95 TYR A N 1
ATOM 725 C CA . TYR A 1 95 ? -16.134 9.292 -12.797 1.00 97.75 95 TYR A CA 1
ATOM 726 C C . TYR A 1 95 ? -17.312 8.905 -11.894 1.00 97.75 95 TYR A C 1
ATOM 728 O O . TYR A 1 95 ? -18.088 9.764 -11.479 1.00 97.75 95 TYR A O 1
ATOM 736 N N . ARG A 1 96 ? -17.434 7.627 -11.513 1.00 98.00 96 ARG A N 1
ATOM 737 C CA . ARG A 1 96 ? -18.478 7.177 -10.578 1.00 98.00 96 ARG A CA 1
ATOM 738 C C . ARG A 1 96 ? -18.321 7.808 -9.195 1.00 98.00 96 ARG A C 1
ATOM 740 O O . ARG A 1 96 ? -19.325 8.188 -8.599 1.00 98.00 96 ARG A O 1
ATOM 747 N N . ALA A 1 97 ? -17.094 7.948 -8.694 1.00 97.31 97 ALA A N 1
ATOM 748 C CA . ALA A 1 97 ? -16.824 8.620 -7.425 1.00 97.31 97 ALA A CA 1
ATOM 749 C C . ALA A 1 97 ? -17.203 10.107 -7.476 1.00 97.31 97 ALA A C 1
ATOM 751 O O . ALA A 1 97 ? -17.809 10.605 -6.530 1.00 97.31 97 ALA A O 1
ATOM 752 N N . PHE A 1 98 ? -16.916 10.789 -8.587 1.00 97.12 98 PHE A N 1
ATOM 753 C CA . PHE A 1 98 ? -17.349 12.164 -8.835 1.00 97.12 98 PHE A CA 1
ATOM 754 C C . PHE A 1 98 ? -18.877 12.287 -8.840 1.00 97.12 98 PHE A C 1
ATOM 756 O O . PHE A 1 98 ? -19.432 13.118 -8.128 1.00 97.12 98 PHE A O 1
ATOM 763 N N . ARG A 1 99 ? -19.570 11.406 -9.574 1.00 97.94 99 ARG A N 1
ATOM 764 C CA . ARG A 1 99 ? -21.042 11.358 -9.634 1.00 97.94 99 ARG A CA 1
ATOM 765 C C . ARG A 1 99 ? -21.700 11.063 -8.286 1.00 97.94 99 ARG A C 1
ATOM 767 O O . ARG A 1 99 ? -22.841 11.455 -8.088 1.00 97.94 99 ARG A O 1
ATOM 774 N N . ALA A 1 100 ? -21.001 10.363 -7.399 1.00 96.81 100 ALA A N 1
ATOM 775 C CA . ALA A 1 100 ? -21.443 10.071 -6.039 1.00 96.81 100 ALA A CA 1
ATOM 776 C C . ALA A 1 100 ? -20.979 11.125 -5.013 1.00 96.81 100 ALA A C 1
ATOM 778 O O . ALA A 1 100 ? -21.034 10.854 -3.815 1.00 96.81 100 ALA A O 1
ATOM 779 N N . GLU A 1 101 ? -20.447 12.267 -5.466 1.00 95.75 101 GLU A N 1
ATOM 780 C CA . GLU A 1 101 ? -19.937 13.371 -4.634 1.00 95.75 101 GLU A CA 1
ATOM 781 C C . GLU A 1 101 ? -18.810 12.965 -3.661 1.00 95.75 101 GLU A C 1
ATOM 783 O O . GLU A 1 101 ? -18.459 13.672 -2.716 1.00 95.75 101 GLU A O 1
ATOM 788 N N . ARG A 1 102 ? -18.148 11.831 -3.921 1.00 94.62 102 ARG A N 1
ATOM 789 C CA . ARG A 1 102 ? -17.019 11.325 -3.130 1.00 94.62 102 ARG A CA 1
ATOM 790 C C . ARG A 1 102 ? -15.714 11.942 -3.619 1.00 94.62 102 ARG A C 1
ATOM 792 O O . ARG A 1 102 ? -14.833 11.241 -4.118 1.00 94.62 102 ARG A O 1
ATOM 799 N N . ILE A 1 103 ? -15.573 13.258 -3.463 1.00 95.12 103 ILE A N 1
ATOM 800 C CA . ILE A 1 103 ? -14.484 14.028 -4.088 1.00 95.12 103 ILE A CA 1
ATOM 801 C C . ILE A 1 103 ? -13.081 13.539 -3.696 1.00 95.12 103 ILE A C 1
ATOM 803 O O . ILE A 1 103 ? -12.195 13.478 -4.542 1.00 95.12 103 ILE A O 1
ATOM 807 N N . ARG A 1 104 ? -12.885 13.097 -2.445 1.00 94.75 104 ARG A N 1
ATOM 808 C CA . ARG A 1 104 ? -11.598 12.546 -1.978 1.00 94.75 104 ARG A CA 1
ATOM 809 C C . ARG A 1 104 ? -11.232 11.250 -2.704 1.00 94.75 104 ARG A C 1
ATOM 811 O O . ARG A 1 104 ? -10.088 11.074 -3.106 1.00 94.75 104 ARG A O 1
ATOM 818 N N . LEU A 1 105 ? -12.212 10.366 -2.903 1.00 94.94 105 LEU A N 1
ATOM 819 C CA . LEU A 1 105 ? -12.021 9.125 -3.652 1.00 94.94 105 LEU A CA 1
ATOM 820 C C . LEU A 1 105 ? -11.792 9.417 -5.139 1.00 94.94 105 LEU A C 1
ATOM 822 O O . LEU A 1 105 ? -10.918 8.811 -5.748 1.00 94.94 105 LEU A O 1
ATOM 826 N N . CYS A 1 106 ? -12.529 10.375 -5.707 1.00 97.12 106 CYS A N 1
ATOM 827 C CA . CYS A 1 106 ? -12.308 10.839 -7.074 1.00 97.12 106 CYS A CA 1
ATOM 828 C C . CYS A 1 106 ? -10.877 11.361 -7.266 1.00 97.12 106 CYS A C 1
ATOM 830 O O . CYS A 1 106 ? -10.222 10.984 -8.232 1.00 97.12 106 CYS A O 1
ATOM 832 N N . ALA A 1 107 ? -10.372 12.180 -6.339 1.00 97.31 107 ALA A N 1
ATOM 833 C CA . ALA A 1 107 ? -9.005 12.690 -6.384 1.00 97.31 107 ALA A CA 1
ATOM 834 C C . ALA A 1 107 ? -7.972 11.555 -6.294 1.00 97.31 107 ALA A C 1
ATOM 836 O O . ALA A 1 107 ? -7.057 11.503 -7.111 1.00 97.31 107 ALA A O 1
ATOM 837 N N . ALA A 1 108 ? -8.149 10.607 -5.366 1.00 96.06 108 ALA A N 1
ATOM 838 C CA . ALA A 1 108 ? -7.264 9.448 -5.237 1.00 96.06 108 ALA A CA 1
ATOM 839 C C . ALA A 1 108 ? -7.235 8.587 -6.514 1.00 96.06 108 ALA A C 1
ATOM 841 O O . ALA A 1 108 ? -6.165 8.199 -6.980 1.00 96.06 108 ALA A O 1
ATOM 842 N N . LEU A 1 109 ? -8.396 8.335 -7.125 1.00 97.69 109 LEU A N 1
ATOM 843 C CA . LEU A 1 109 ? -8.490 7.606 -8.393 1.00 97.69 109 LEU A CA 1
ATOM 844 C C . LEU A 1 109 ? -7.890 8.404 -9.556 1.00 97.69 109 LEU A C 1
ATOM 846 O O . LEU A 1 109 ? -7.227 7.819 -10.405 1.00 97.69 109 LEU A O 1
ATOM 850 N N . GLY A 1 110 ? -8.052 9.730 -9.570 1.00 97.69 110 GLY A N 1
ATOM 851 C CA . GLY A 1 110 ? -7.409 10.620 -10.538 1.00 97.69 110 GLY A CA 1
ATOM 852 C C . GLY A 1 110 ? -5.881 10.582 -10.451 1.00 97.69 110 GLY A C 1
ATOM 853 O O . GLY A 1 110 ? -5.213 10.497 -11.479 1.00 97.69 110 GLY A O 1
ATOM 854 N N . VAL A 1 111 ? -5.322 10.546 -9.236 1.00 97.50 111 VAL A N 1
ATOM 855 C CA . VAL A 1 111 ? -3.888 10.286 -9.024 1.00 97.50 111 VAL A CA 1
ATOM 856 C C . VAL A 1 111 ? -3.513 8.905 -9.561 1.00 97.50 111 VAL A C 1
ATOM 858 O O . VAL A 1 111 ? -2.514 8.786 -10.261 1.00 97.50 111 VAL A O 1
ATOM 861 N N . GLY A 1 112 ? -4.333 7.878 -9.319 1.00 97.50 112 GLY A N 1
ATOM 862 C CA . GLY A 1 112 ? -4.139 6.544 -9.895 1.00 97.50 112 GLY A CA 1
ATOM 863 C C . GLY A 1 112 ? -4.074 6.551 -11.427 1.00 97.50 112 GLY A C 1
ATOM 864 O O . GLY A 1 112 ? -3.171 5.948 -12.001 1.00 97.50 112 GLY A O 1
ATOM 865 N N . VAL A 1 113 ? -4.975 7.282 -12.093 1.00 98.06 113 VAL A N 1
ATOM 866 C CA . VAL A 1 113 ? -4.955 7.473 -13.554 1.00 98.06 113 VAL A CA 1
ATOM 867 C C . VAL A 1 113 ? -3.663 8.164 -13.998 1.00 98.06 113 VAL A C 1
ATOM 869 O O . VAL A 1 113 ? -3.013 7.704 -14.934 1.00 98.06 113 VAL A O 1
ATOM 872 N N . ALA A 1 114 ? -3.253 9.237 -13.318 1.00 98.00 114 ALA A N 1
ATOM 873 C CA . ALA A 1 114 ? -2.022 9.954 -13.645 1.00 98.00 114 ALA A CA 1
ATOM 874 C C . ALA A 1 114 ? -0.774 9.069 -13.481 1.00 98.00 114 ALA A C 1
ATOM 876 O O . ALA A 1 114 ? 0.088 9.050 -14.361 1.00 98.00 114 ALA A O 1
ATOM 877 N N . LEU A 1 115 ? -0.700 8.292 -12.395 1.00 97.69 115 LEU A N 1
ATOM 878 C CA . LEU A 1 115 ? 0.377 7.331 -12.151 1.00 97.69 115 LEU A CA 1
ATOM 879 C C . LEU A 1 115 ? 0.398 6.224 -13.208 1.00 97.69 115 LEU A C 1
ATOM 881 O O . LEU A 1 115 ? 1.477 5.853 -13.666 1.00 97.69 115 LEU A O 1
ATOM 885 N N . GLN A 1 116 ? -0.767 5.731 -13.635 1.00 97.94 116 GLN A N 1
ATOM 886 C CA . GLN A 1 116 ? -0.867 4.728 -14.694 1.00 97.94 116 GLN A CA 1
ATOM 887 C C . GLN A 1 116 ? -0.360 5.277 -16.035 1.00 97.94 116 GLN A C 1
ATOM 889 O O . GLN A 1 116 ? 0.459 4.636 -16.698 1.00 97.94 116 GLN A O 1
ATOM 894 N N . LEU A 1 117 ? -0.783 6.485 -16.419 1.00 97.00 117 LEU A N 1
ATOM 895 C CA . LEU A 1 117 ? -0.316 7.133 -17.646 1.00 97.00 117 LEU A CA 1
ATOM 896 C C . LEU A 1 117 ? 1.192 7.387 -17.598 1.00 97.00 117 LEU A C 1
ATOM 898 O O . LEU A 1 117 ? 1.896 7.089 -18.561 1.00 97.00 117 LEU A O 1
ATOM 902 N N . PHE A 1 118 ? 1.708 7.870 -16.468 1.00 97.56 118 PHE A N 1
ATOM 903 C CA . PHE A 1 118 ? 3.140 8.075 -16.273 1.00 97.56 118 PHE A CA 1
ATOM 904 C C . PHE A 1 118 ? 3.922 6.755 -16.365 1.00 97.56 118 PHE A C 1
ATOM 906 O O . PHE A 1 118 ? 4.883 6.651 -17.130 1.00 97.56 118 PHE A O 1
ATOM 913 N N . GLY A 1 119 ? 3.486 5.718 -15.648 1.00 96.19 119 GLY A N 1
ATOM 914 C CA . GLY A 1 119 ? 4.133 4.405 -15.651 1.00 96.19 119 GLY A CA 1
ATOM 915 C C . GLY A 1 119 ? 4.113 3.726 -17.021 1.00 96.19 119 GLY A C 1
ATOM 916 O O . GLY A 1 119 ? 5.080 3.067 -17.409 1.00 96.19 119 GLY A O 1
ATOM 917 N N . THR A 1 120 ? 3.037 3.924 -17.784 1.00 94.31 120 THR A N 1
ATOM 918 C CA . THR A 1 120 ? 2.845 3.292 -19.095 1.00 94.31 120 THR A CA 1
ATOM 919 C C . THR A 1 120 ? 3.531 4.059 -20.229 1.00 94.31 120 THR A C 1
ATOM 921 O O . THR A 1 120 ? 4.108 3.426 -21.115 1.00 94.31 120 THR A O 1
ATOM 924 N N . LEU A 1 121 ? 3.495 5.396 -20.212 1.00 94.62 121 LEU A N 1
ATOM 925 C CA . LEU A 1 121 ? 3.943 6.239 -21.329 1.00 94.62 121 LEU A CA 1
ATOM 926 C C . LEU A 1 121 ? 5.302 6.910 -21.097 1.00 94.62 121 LEU A C 1
ATOM 928 O O . LEU A 1 121 ? 6.060 7.066 -22.049 1.00 94.62 121 LEU A O 1
ATOM 932 N N . ALA A 1 122 ? 5.625 7.309 -19.863 1.00 96.12 122 ALA A N 1
ATOM 933 C CA . ALA A 1 122 ? 6.844 8.071 -19.575 1.00 96.12 122 ALA A CA 1
ATOM 934 C C . ALA A 1 122 ? 8.029 7.182 -19.166 1.00 96.12 122 ALA A C 1
ATOM 936 O O . ALA A 1 122 ? 9.180 7.485 -19.487 1.00 96.12 122 ALA A O 1
ATOM 937 N N . LEU A 1 123 ? 7.778 6.075 -18.459 1.00 95.94 123 LEU A N 1
ATOM 938 C CA . LEU A 1 123 ? 8.845 5.163 -18.049 1.00 95.94 123 LEU A CA 1
ATOM 939 C C . LEU A 1 123 ? 9.274 4.245 -19.197 1.00 95.94 123 LEU A C 1
ATOM 941 O O . LEU A 1 123 ? 8.440 3.659 -19.892 1.00 95.94 123 LEU A O 1
ATOM 945 N N . SER A 1 124 ? 10.584 4.022 -19.331 1.00 96.25 124 SER A N 1
ATOM 946 C CA . SER A 1 124 ? 11.107 2.914 -20.135 1.00 96.25 124 SER A CA 1
ATOM 947 C C . SER A 1 124 ? 10.783 1.569 -19.475 1.00 96.25 124 SER A C 1
ATOM 949 O O . SER A 1 124 ? 10.584 1.495 -18.260 1.00 96.25 124 SER A O 1
ATOM 951 N N . VAL A 1 125 ? 10.759 0.489 -20.262 1.00 95.56 125 VAL A N 1
ATOM 952 C CA . VAL A 1 125 ? 10.474 -0.868 -19.758 1.00 95.56 125 VAL A CA 1
ATOM 953 C C . VAL A 1 125 ? 11.431 -1.260 -18.628 1.00 95.56 125 VAL A C 1
ATOM 955 O O . VAL A 1 125 ? 10.980 -1.768 -17.606 1.00 95.56 125 VAL A O 1
ATOM 958 N N . SER A 1 126 ? 12.728 -0.967 -18.760 1.00 95.06 126 SER A N 1
ATOM 959 C CA . SER A 1 126 ? 13.726 -1.298 -17.734 1.00 95.06 126 SER A CA 1
ATOM 960 C C . SER A 1 126 ? 13.495 -0.546 -16.422 1.00 95.06 126 SER A C 1
ATOM 962 O O . SER A 1 126 ? 13.549 -1.154 -15.358 1.00 95.06 126 SER A O 1
ATOM 964 N N . ARG A 1 127 ? 13.177 0.756 -16.484 1.00 96.19 127 ARG A N 1
ATOM 965 C CA . ARG A 1 127 ? 12.872 1.556 -15.284 1.00 96.19 127 ARG A CA 1
ATOM 966 C C . ARG A 1 127 ? 11.573 1.114 -14.622 1.00 96.19 127 ARG A C 1
ATOM 968 O O . ARG A 1 127 ? 11.499 1.077 -13.401 1.00 96.19 127 ARG A O 1
ATOM 975 N N . ALA A 1 128 ? 10.565 0.751 -15.415 1.00 95.94 128 ALA A N 1
ATOM 976 C CA . ALA A 1 128 ? 9.321 0.210 -14.884 1.00 95.94 128 ALA A CA 1
ATOM 977 C C . ALA A 1 128 ? 9.556 -1.124 -14.164 1.00 95.94 128 ALA A C 1
ATOM 979 O O . ALA A 1 128 ? 9.067 -1.291 -13.056 1.00 95.94 128 ALA A O 1
ATOM 980 N N . LYS A 1 129 ? 10.367 -2.031 -14.729 1.00 95.12 129 LYS A N 1
ATOM 981 C CA . LYS A 1 129 ? 10.750 -3.282 -14.055 1.00 95.12 129 LYS A CA 1
ATOM 982 C C . LYS A 1 129 ? 11.501 -3.020 -12.747 1.00 95.12 129 LYS A C 1
ATOM 984 O O . LYS A 1 129 ? 11.122 -3.580 -11.733 1.00 95.12 129 LYS A O 1
ATOM 989 N N . GLN A 1 130 ? 12.485 -2.117 -12.735 1.00 94.81 130 GLN A N 1
ATOM 990 C CA . GLN A 1 130 ? 13.187 -1.724 -11.500 1.00 94.81 130 GLN A CA 1
ATOM 991 C C . GLN A 1 130 ? 12.236 -1.169 -10.434 1.00 94.81 130 GLN A C 1
ATOM 993 O O . GLN A 1 130 ? 12.380 -1.475 -9.254 1.00 94.81 130 GLN A O 1
ATOM 998 N N . LEU A 1 131 ? 11.256 -0.363 -10.851 1.00 95.31 131 LEU A N 1
ATOM 999 C CA . LEU A 1 131 ? 10.238 0.151 -9.946 1.00 95.31 131 LEU A CA 1
ATOM 1000 C C . LEU A 1 131 ? 9.334 -0.973 -9.424 1.00 95.31 131 LEU A C 1
ATOM 1002 O O . LEU A 1 131 ? 9.012 -0.957 -8.245 1.00 95.31 131 LEU A O 1
ATOM 1006 N N . VAL A 1 132 ? 8.954 -1.942 -10.264 1.00 95.62 132 VAL A N 1
ATOM 1007 C CA . VAL A 1 132 ? 8.182 -3.124 -9.844 1.00 95.62 132 VAL A CA 1
ATOM 1008 C C . VAL A 1 132 ? 8.938 -3.904 -8.773 1.00 95.62 132 VAL A C 1
ATOM 1010 O O . VAL A 1 132 ? 8.358 -4.108 -7.715 1.00 95.62 132 VAL A O 1
ATOM 1013 N N . VAL A 1 133 ? 10.211 -4.247 -9.001 1.00 94.06 133 VAL A N 1
ATOM 1014 C CA . VAL A 1 133 ? 11.105 -4.912 -8.025 1.00 94.06 133 VAL A CA 1
ATOM 1015 C C . VAL A 1 133 ? 11.115 -4.141 -6.698 1.00 94.06 133 VAL A C 1
ATOM 1017 O O . VAL A 1 133 ? 10.691 -4.622 -5.653 1.00 94.06 133 VAL A O 1
ATOM 1020 N N . PHE A 1 134 ? 11.452 -2.850 -6.738 1.00 94.19 134 PHE A N 1
ATOM 1021 C CA . PHE A 1 134 ? 11.463 -2.018 -5.529 1.00 94.19 134 PHE A CA 1
ATOM 1022 C C . PHE A 1 134 ? 10.107 -1.974 -4.800 1.00 94.19 134 PHE A C 1
ATOM 1024 O O . PHE A 1 134 ? 10.050 -1.875 -3.572 1.00 94.19 134 PHE A O 1
ATOM 1031 N N . MET A 1 135 ? 9.005 -2.035 -5.545 1.00 95.06 135 MET A N 1
ATOM 1032 C CA . MET A 1 135 ? 7.652 -1.946 -5.006 1.00 95.06 135 MET A CA 1
ATOM 1033 C C . MET A 1 135 ? 7.162 -3.221 -4.332 1.00 95.06 135 MET A C 1
ATOM 1035 O O . MET A 1 135 ? 6.087 -3.164 -3.745 1.00 95.06 135 MET A O 1
ATOM 1039 N N . GLY A 1 136 ? 7.942 -4.301 -4.293 1.00 94.38 136 GLY A N 1
ATOM 1040 C CA . GLY A 1 136 ? 7.714 -5.364 -3.315 1.00 94.38 136 GLY A CA 1
ATOM 1041 C C . GLY A 1 136 ? 7.786 -4.798 -1.893 1.00 94.38 136 GLY A C 1
ATOM 1042 O O . GLY A 1 136 ? 6.779 -4.641 -1.197 1.00 94.38 136 GLY A O 1
ATOM 1043 N N . ASP A 1 137 ? 8.973 -4.347 -1.485 1.00 94.94 137 ASP A N 1
ATOM 1044 C CA . ASP A 1 137 ? 9.173 -3.738 -0.164 1.00 94.94 137 ASP A CA 1
ATOM 1045 C C . ASP A 1 137 ? 8.524 -2.353 -0.043 1.00 94.94 137 ASP A C 1
ATOM 1047 O O . ASP A 1 137 ? 7.943 -2.013 0.991 1.00 94.94 137 ASP A O 1
ATOM 1051 N N . GLY A 1 138 ? 8.579 -1.541 -1.103 1.00 95.25 138 GLY A N 1
ATOM 1052 C CA . GLY A 1 138 ? 7.892 -0.250 -1.133 1.00 95.25 138 GLY A CA 1
ATOM 1053 C C . GLY A 1 138 ? 6.375 -0.400 -0.977 1.00 95.25 138 GLY A C 1
ATOM 1054 O O . GLY A 1 138 ? 5.736 0.402 -0.293 1.00 95.25 138 GLY A O 1
ATOM 1055 N N . GLY A 1 139 ? 5.806 -1.469 -1.536 1.00 95.75 139 GLY A N 1
ATOM 1056 C CA . GLY A 1 139 ? 4.414 -1.864 -1.359 1.00 95.75 139 GLY A CA 1
ATOM 1057 C C . GLY A 1 139 ? 4.105 -2.214 0.090 1.00 95.75 139 GLY A C 1
ATOM 1058 O O . GLY A 1 139 ? 3.132 -1.696 0.632 1.00 95.75 139 GLY A O 1
ATOM 1059 N N . CYS A 1 140 ? 4.961 -2.980 0.768 1.00 97.12 140 CYS A N 1
ATOM 1060 C CA . CYS A 1 140 ? 4.831 -3.238 2.207 1.00 97.12 140 CYS A CA 1
ATOM 1061 C C . CYS A 1 140 ? 4.767 -1.948 3.042 1.00 97.12 140 CYS A C 1
ATOM 1063 O O . CYS A 1 140 ? 3.949 -1.853 3.958 1.00 97.12 140 CYS A O 1
ATOM 1065 N N . LEU A 1 141 ? 5.559 -0.926 2.706 1.00 97.69 141 LEU A N 1
ATOM 1066 C CA . LEU A 1 141 ? 5.527 0.364 3.406 1.00 97.69 141 LEU A CA 1
ATOM 1067 C C . LEU A 1 141 ? 4.233 1.147 3.127 1.00 97.69 141 LEU A C 1
ATOM 1069 O O . LEU A 1 141 ? 3.588 1.640 4.057 1.00 97.69 141 LEU A O 1
ATOM 1073 N N . VAL A 1 142 ? 3.830 1.260 1.858 1.00 97.19 142 VAL A N 1
ATOM 1074 C CA . VAL A 1 142 ? 2.665 2.065 1.452 1.00 97.19 142 VAL A CA 1
ATOM 1075 C C . VAL A 1 142 ? 1.354 1.341 1.755 1.00 97.19 142 VAL A C 1
ATOM 1077 O O . VAL A 1 142 ? 0.510 1.868 2.479 1.00 97.19 142 VAL A O 1
ATOM 1080 N N . LEU A 1 143 ? 1.175 0.124 1.239 1.00 97.62 143 LEU A N 1
ATOM 1081 C CA . LEU A 1 143 ? -0.025 -0.684 1.457 1.00 97.62 143 LEU A CA 1
ATOM 1082 C C . LEU A 1 143 ? -0.154 -1.088 2.925 1.00 97.62 143 LEU A C 1
ATOM 1084 O O . LEU A 1 143 ? -1.257 -1.027 3.461 1.00 97.62 143 LEU A O 1
ATOM 1088 N N . GLY A 1 144 ? 0.951 -1.415 3.604 1.00 97.81 144 GLY A N 1
ATOM 1089 C CA . GLY A 1 144 ? 0.932 -1.686 5.043 1.00 97.81 144 GLY A CA 1
ATOM 1090 C C . GLY A 1 144 ? 0.413 -0.492 5.846 1.00 97.81 144 GLY A C 1
ATOM 1091 O O . GLY A 1 144 ? -0.449 -0.657 6.709 1.00 97.81 144 GLY A O 1
ATOM 1092 N N . SER A 1 145 ? 0.826 0.728 5.491 1.00 98.06 145 SER A N 1
ATOM 1093 C CA . SER A 1 145 ? 0.274 1.952 6.086 1.00 98.06 145 SER A CA 1
ATOM 1094 C C . SER A 1 145 ? -1.222 2.114 5.803 1.00 98.06 145 SER A C 1
ATOM 1096 O O . SER A 1 145 ? -1.991 2.402 6.719 1.00 98.06 145 SER A O 1
ATOM 1098 N N . LEU A 1 146 ? -1.668 1.882 4.563 1.00 96.81 146 LEU A N 1
ATOM 1099 C CA . LEU A 1 146 ? -3.090 1.954 4.207 1.00 96.81 146 LEU A CA 1
ATOM 1100 C C . LEU A 1 146 ? -3.934 0.922 4.970 1.00 96.81 146 LEU A C 1
ATOM 1102 O O . LEU A 1 146 ? -5.028 1.255 5.427 1.00 96.81 146 LEU A O 1
ATOM 1106 N N . LEU A 1 147 ? -3.420 -0.297 5.161 1.00 97.56 147 LEU A N 1
ATOM 1107 C CA . LEU A 1 147 ? -4.063 -1.341 5.960 1.00 97.56 147 LEU A CA 1
ATOM 1108 C C . LEU A 1 147 ? -4.195 -0.918 7.430 1.00 97.56 147 LEU A C 1
ATOM 1110 O O . LEU A 1 147 ? -5.276 -1.050 8.003 1.00 97.56 147 LEU A O 1
ATOM 1114 N N . MET A 1 148 ? -3.154 -0.331 8.027 1.00 97.88 148 MET A N 1
ATOM 1115 C CA . MET A 1 148 ? -3.221 0.189 9.401 1.00 97.88 148 MET A CA 1
ATOM 1116 C C . MET A 1 148 ? -4.243 1.325 9.551 1.00 97.88 148 MET A C 1
ATOM 1118 O O . MET A 1 148 ? -4.981 1.371 10.536 1.00 97.88 148 MET A O 1
ATOM 1122 N N . LEU A 1 149 ? -4.357 2.212 8.557 1.00 96.06 149 LEU A N 1
ATOM 1123 C CA . LEU A 1 149 ? -5.318 3.322 8.577 1.00 96.06 149 LEU A CA 1
ATOM 1124 C C . LEU A 1 149 ? -6.786 2.865 8.569 1.00 96.06 149 LEU A C 1
ATOM 1126 O O . LEU A 1 149 ? -7.668 3.651 8.919 1.00 96.06 149 LEU A O 1
ATOM 1130 N N . THR A 1 150 ? -7.072 1.598 8.251 1.00 94.94 150 THR A N 1
ATOM 1131 C CA . THR A 1 1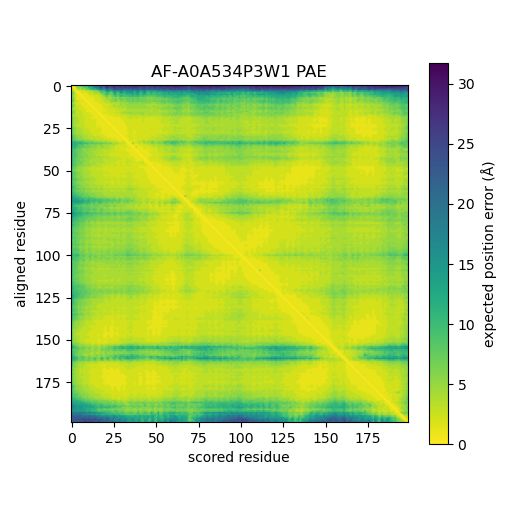50 ? -8.437 1.046 8.327 1.00 94.94 150 THR A CA 1
ATOM 1132 C C . THR A 1 150 ? -9.009 1.031 9.749 1.00 94.94 150 THR A C 1
ATOM 1134 O O . THR A 1 150 ? -10.228 0.967 9.910 1.00 94.94 150 THR A O 1
ATOM 1137 N N . VAL A 1 151 ? -8.174 1.190 10.785 1.00 94.81 151 VAL A N 1
ATOM 1138 C CA . VAL A 1 151 ? -8.620 1.419 12.173 1.00 94.81 151 VAL A CA 1
ATOM 1139 C C . VAL A 1 151 ? -9.540 2.641 12.284 1.00 94.81 151 VAL A C 1
ATOM 1141 O O . VAL A 1 151 ? -10.482 2.627 13.080 1.00 94.81 151 VAL A O 1
ATOM 1144 N N . TYR A 1 152 ? -9.328 3.659 11.445 1.00 93.69 152 TYR A N 1
ATOM 1145 C CA . TYR A 1 152 ? -10.129 4.887 11.402 1.00 93.69 152 TYR A CA 1
ATOM 1146 C C . TYR A 1 152 ? -11.368 4.786 10.502 1.00 93.69 152 TYR A C 1
ATOM 1148 O O . TYR A 1 152 ? -12.000 5.804 10.215 1.00 93.69 152 TYR A O 1
ATOM 1156 N N . ALA A 1 153 ? -11.727 3.586 10.033 1.00 91.62 153 ALA A N 1
ATOM 1157 C CA . ALA A 1 153 ? -12.910 3.404 9.205 1.00 91.62 153 ALA A CA 1
ATOM 1158 C C . ALA A 1 153 ? -14.193 3.890 9.925 1.00 91.62 153 ALA A C 1
ATOM 1160 O O . ALA A 1 153 ? -14.336 3.683 11.137 1.00 91.62 153 ALA A O 1
ATOM 1161 N N . PRO A 1 154 ? -15.139 4.505 9.186 1.00 88.12 154 PRO A N 1
ATOM 1162 C CA . PRO A 1 154 ? -16.449 4.890 9.712 1.00 88.12 154 PRO A CA 1
ATOM 1163 C C . PRO A 1 154 ? -17.226 3.714 10.323 1.00 88.12 154 PRO A C 1
ATOM 1165 O O . PRO A 1 154 ? -17.015 2.558 9.953 1.00 88.12 154 PRO A O 1
ATOM 1168 N N . GLU A 1 155 ? -18.145 3.997 11.246 1.00 83.38 155 GLU A N 1
ATOM 1169 C CA . GLU A 1 155 ? -18.922 2.971 11.972 1.00 83.38 155 GLU A CA 1
ATOM 1170 C C . GLU A 1 155 ? -19.873 2.183 11.082 1.00 83.38 155 GLU A C 1
ATOM 1172 O O . GLU A 1 155 ? -20.099 0.990 11.282 1.00 83.38 155 GLU A O 1
ATOM 1177 N N . ASP A 1 156 ? -20.360 2.833 10.036 1.00 84.69 156 ASP A N 1
ATOM 1178 C CA . ASP A 1 156 ? -21.204 2.258 9.006 1.00 84.69 156 ASP A CA 1
ATOM 1179 C C . ASP A 1 156 ? -20.416 1.443 7.961 1.00 84.69 156 ASP A C 1
ATOM 1181 O O . ASP A 1 156 ? -21.015 0.808 7.086 1.00 84.69 156 ASP A O 1
ATOM 1185 N N . SER A 1 157 ? -19.084 1.405 8.055 1.00 87.06 157 SER A N 1
ATOM 1186 C CA . SER A 1 157 ? -18.236 0.620 7.161 1.00 87.06 157 SER A CA 1
ATOM 1187 C C . SER A 1 157 ? -18.243 -0.866 7.522 1.00 87.06 157 SER A C 1
ATOM 1189 O O . SER A 1 157 ? -18.159 -1.256 8.691 1.00 87.06 157 SER A O 1
ATOM 1191 N N . SER A 1 158 ? -18.237 -1.725 6.499 1.00 86.81 158 SER A N 1
ATOM 1192 C CA . SER A 1 158 ? -18.013 -3.167 6.668 1.00 86.81 158 SER A CA 1
ATOM 1193 C C . SER A 1 158 ? -16.670 -3.478 7.335 1.00 86.81 158 SER A C 1
ATOM 1195 O O . SER A 1 158 ? -16.557 -4.489 8.023 1.00 86.81 158 SER A O 1
ATOM 1197 N N . LEU A 1 159 ? -15.677 -2.590 7.199 1.00 85.62 159 LEU A N 1
ATOM 1198 C CA . LEU A 1 159 ? -14.357 -2.735 7.817 1.00 85.62 159 LEU A CA 1
ATOM 1199 C C . LEU A 1 159 ? -14.416 -2.712 9.347 1.00 85.62 159 LEU A C 1
ATOM 1201 O O . LEU A 1 159 ? -13.705 -3.479 10.000 1.00 85.62 159 LEU A O 1
ATOM 1205 N N . LYS A 1 160 ? -15.264 -1.840 9.912 1.00 84.06 160 LYS A N 1
ATOM 1206 C CA . LYS A 1 160 ? -15.449 -1.714 11.361 1.00 84.06 160 LYS A CA 1
ATOM 1207 C C . LYS A 1 160 ? -16.430 -2.767 11.878 1.00 84.06 160 LYS A C 1
ATOM 1209 O O . LYS A 1 160 ? -16.091 -3.474 12.822 1.00 84.06 160 LYS A O 1
ATOM 1214 N N . ARG A 1 161 ? -17.586 -2.949 11.224 1.00 83.88 161 ARG A N 1
ATOM 1215 C CA . ARG A 1 161 ? -18.594 -3.949 11.641 1.00 83.88 161 ARG A CA 1
ATOM 1216 C C . ARG A 1 161 ? -18.097 -5.394 11.558 1.00 83.88 161 ARG A C 1
ATOM 1218 O O . ARG A 1 161 ? -18.418 -6.202 12.418 1.00 83.88 161 ARG A O 1
ATOM 1225 N N . GLY A 1 162 ? -17.322 -5.719 10.526 1.00 80.56 162 GLY A N 1
ATOM 1226 C CA . GLY A 1 162 ? -16.853 -7.077 10.246 1.00 80.56 162 GLY A CA 1
ATOM 1227 C C . GLY A 1 162 ? -15.514 -7.443 10.884 1.00 80.56 162 GLY A C 1
ATOM 1228 O O . GLY A 1 162 ? -14.911 -8.417 10.454 1.00 80.56 162 GLY A O 1
ATOM 1229 N N . TRP A 1 163 ? -14.999 -6.654 11.835 1.00 87.00 163 TRP A N 1
ATOM 1230 C CA . TRP A 1 163 ? -13.700 -6.872 12.502 1.00 87.00 163 TRP A CA 1
ATOM 1231 C C . TRP A 1 163 ? -12.452 -6.871 11.594 1.00 87.00 163 TRP A C 1
ATOM 1233 O O . TRP A 1 163 ? -11.333 -6.986 12.095 1.00 87.00 163 TRP A O 1
ATOM 1243 N N . LEU A 1 164 ? -12.606 -6.648 10.284 1.00 91.75 164 LEU A N 1
ATOM 1244 C CA . LEU A 1 164 ? -11.514 -6.659 9.302 1.00 91.75 164 LEU A CA 1
ATOM 1245 C C . LEU A 1 164 ? -10.401 -5.657 9.624 1.00 91.75 164 LEU A C 1
ATOM 1247 O O . LEU A 1 164 ? -9.233 -5.955 9.378 1.00 91.75 164 LEU A O 1
ATOM 1251 N N . ARG A 1 165 ? -10.736 -4.506 10.230 1.00 93.00 165 ARG A N 1
ATOM 1252 C CA . ARG A 1 165 ? -9.747 -3.493 10.644 1.00 93.00 165 ARG A CA 1
ATOM 1253 C C . ARG A 1 165 ? -8.637 -4.052 11.538 1.00 93.00 165 ARG A C 1
ATOM 1255 O O . ARG A 1 165 ? -7.519 -3.559 11.485 1.00 93.00 165 ARG A O 1
ATOM 1262 N N . TRP A 1 166 ? -8.921 -5.085 12.333 1.00 94.81 166 TRP A N 1
ATOM 1263 C CA . TRP A 1 166 ? -7.936 -5.693 13.230 1.00 94.81 166 TRP A CA 1
ATOM 1264 C C . TRP A 1 166 ? -6.982 -6.632 12.498 1.00 94.81 166 TRP A C 1
ATOM 1266 O O . TRP A 1 166 ? -5.776 -6.577 12.730 1.00 94.81 166 TRP A O 1
ATOM 1276 N N . GLY A 1 167 ? -7.502 -7.439 11.568 1.00 95.06 167 GLY A N 1
ATOM 1277 C CA . GLY A 1 167 ? -6.666 -8.261 10.691 1.00 95.06 167 GLY A CA 1
ATOM 1278 C C . GLY A 1 167 ? -5.761 -7.393 9.817 1.00 95.06 167 GLY A C 1
ATOM 1279 O O . GLY A 1 167 ? -4.558 -7.624 9.744 1.00 95.06 167 GLY A O 1
ATOM 1280 N N . PHE A 1 168 ? -6.317 -6.331 9.228 1.00 96.44 168 PHE A N 1
ATOM 1281 C CA . PHE A 1 168 ? -5.554 -5.364 8.439 1.00 96.44 168 PHE A CA 1
ATOM 1282 C C . PHE A 1 168 ? -4.531 -4.593 9.267 1.00 96.44 168 PHE A C 1
ATOM 1284 O O . PHE A 1 168 ? -3.412 -4.407 8.802 1.00 96.44 168 PHE A O 1
ATOM 1291 N N . LEU A 1 169 ? -4.858 -4.208 10.501 1.00 97.44 169 LEU A N 1
ATOM 1292 C CA . LEU A 1 169 ? -3.888 -3.607 11.410 1.00 97.44 169 LEU A CA 1
ATOM 1293 C C . LEU A 1 169 ? -2.689 -4.534 11.646 1.00 97.44 169 LEU A C 1
ATOM 1295 O O . LEU A 1 169 ? -1.551 -4.089 11.516 1.00 97.44 169 LEU A O 1
ATOM 1299 N N . ALA A 1 170 ? -2.936 -5.809 11.957 1.00 97.06 170 ALA A N 1
ATOM 1300 C CA . ALA A 1 170 ? -1.877 -6.780 12.219 1.00 97.06 170 ALA A CA 1
ATOM 1301 C C . ALA A 1 170 ? -1.017 -7.042 10.973 1.00 97.06 170 ALA A C 1
ATOM 1303 O O . ALA A 1 170 ? 0.205 -6.920 11.033 1.00 97.06 170 ALA A O 1
ATOM 1304 N N . ILE A 1 171 ? -1.647 -7.339 9.832 1.00 97.44 171 ILE A N 1
ATOM 1305 C CA . ILE A 1 171 ? -0.952 -7.585 8.558 1.00 97.44 171 ILE A CA 1
ATOM 1306 C C . ILE A 1 171 ? -0.165 -6.342 8.128 1.00 97.44 171 ILE A C 1
ATOM 1308 O O . ILE A 1 171 ? 1.001 -6.446 7.758 1.00 97.44 171 ILE A O 1
ATOM 1312 N N . GLY A 1 172 ? -0.783 -5.162 8.207 1.00 97.81 172 GLY A N 1
ATOM 1313 C CA . GLY A 1 172 ? -0.177 -3.903 7.790 1.00 97.81 172 GLY A CA 1
ATOM 1314 C C . GLY A 1 172 ? 1.018 -3.502 8.647 1.00 97.81 172 GLY A C 1
ATOM 1315 O O . GLY A 1 172 ? 2.058 -3.138 8.102 1.00 97.81 172 GLY A O 1
ATOM 1316 N N . ALA A 1 173 ? 0.907 -3.626 9.973 1.00 98.31 173 ALA A N 1
ATOM 1317 C CA . ALA A 1 173 ? 2.010 -3.345 10.889 1.00 98.31 173 ALA A CA 1
ATOM 1318 C C . ALA A 1 173 ? 3.175 -4.327 10.699 1.00 98.31 173 ALA A C 1
ATOM 1320 O O . ALA A 1 173 ? 4.332 -3.908 10.682 1.00 98.31 173 ALA A O 1
ATOM 1321 N N . ALA A 1 174 ? 2.875 -5.612 10.493 1.00 97.88 174 ALA A N 1
ATOM 1322 C CA . ALA A 1 174 ? 3.875 -6.646 10.262 1.00 97.88 174 ALA A CA 1
ATOM 1323 C C . ALA A 1 174 ? 4.618 -6.441 8.931 1.00 97.88 174 ALA A C 1
ATOM 1325 O O . ALA A 1 174 ? 5.849 -6.461 8.905 1.00 97.88 174 ALA A O 1
ATOM 1326 N N . ALA A 1 175 ? 3.885 -6.169 7.845 1.00 97.56 175 ALA A N 1
ATOM 1327 C CA . ALA A 1 175 ? 4.465 -5.871 6.538 1.00 97.56 175 ALA A CA 1
ATOM 1328 C C . ALA A 1 175 ? 5.336 -4.610 6.574 1.00 97.56 175 ALA A C 1
ATOM 1330 O O . ALA A 1 175 ? 6.469 -4.623 6.090 1.00 97.56 175 ALA A O 1
ATOM 1331 N N . PHE A 1 176 ? 4.841 -3.542 7.207 1.00 98.31 176 PHE A N 1
ATOM 1332 C CA . PHE A 1 176 ? 5.598 -2.307 7.373 1.00 98.31 176 PHE A CA 1
ATOM 1333 C C . PHE A 1 176 ? 6.887 -2.544 8.166 1.00 98.31 176 PHE A C 1
ATOM 1335 O O . PHE A 1 176 ? 7.953 -2.128 7.723 1.00 98.31 176 PHE A O 1
ATOM 1342 N N . ALA A 1 177 ? 6.814 -3.217 9.319 1.00 98.00 177 ALA A N 1
ATOM 1343 C CA . ALA A 1 177 ? 7.972 -3.449 10.180 1.00 98.00 177 ALA A CA 1
ATOM 1344 C C . ALA A 1 177 ? 9.047 -4.313 9.498 1.00 98.00 177 ALA A C 1
ATOM 1346 O O . ALA A 1 177 ? 10.234 -3.995 9.591 1.00 98.00 177 ALA A O 1
ATOM 1347 N N . ASP A 1 178 ? 8.661 -5.370 8.780 1.00 95.62 178 ASP A N 1
ATOM 1348 C CA . ASP A 1 178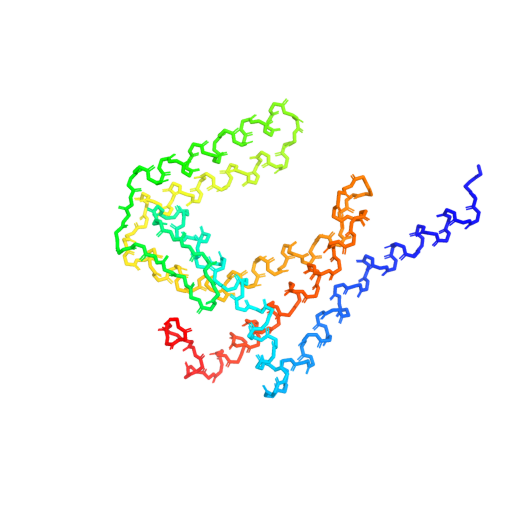 ? 9.612 -6.235 8.067 1.00 95.62 178 ASP A CA 1
ATOM 1349 C C . ASP A 1 178 ? 10.357 -5.476 6.957 1.00 95.62 178 ASP A C 1
ATOM 1351 O O . ASP A 1 178 ? 11.591 -5.464 6.931 1.00 95.62 178 ASP A O 1
ATOM 1355 N N . ALA A 1 179 ? 9.631 -4.748 6.101 1.00 95.25 179 ALA A N 1
ATOM 1356 C CA . ALA A 1 179 ? 10.252 -3.946 5.048 1.00 95.25 179 ALA A CA 1
ATOM 1357 C C . ALA A 1 179 ? 11.080 -2.789 5.630 1.00 95.25 179 ALA A C 1
ATOM 1359 O O . ALA A 1 179 ? 12.223 -2.563 5.227 1.00 95.25 179 ALA A O 1
ATOM 1360 N N . PHE A 1 180 ? 10.551 -2.076 6.629 1.00 96.31 180 PHE A N 1
ATOM 1361 C CA . PHE A 1 180 ? 11.249 -0.954 7.251 1.00 96.31 180 PHE A CA 1
ATOM 1362 C C . PHE A 1 180 ? 12.564 -1.392 7.895 1.00 96.31 180 PHE A C 1
ATOM 1364 O O . PHE A 1 180 ? 13.580 -0.733 7.697 1.00 96.31 180 PHE A O 1
ATOM 1371 N N . THR A 1 181 ? 12.583 -2.506 8.635 1.00 94.00 181 THR A N 1
ATOM 1372 C CA . THR A 1 181 ? 13.819 -2.996 9.268 1.00 94.00 181 THR A CA 1
ATOM 1373 C C . THR A 1 181 ? 14.886 -3.371 8.240 1.00 94.00 181 THR A C 1
ATOM 1375 O O . THR A 1 181 ? 16.057 -3.044 8.449 1.00 94.00 181 THR A O 1
ATOM 1378 N N . GLN A 1 182 ? 14.499 -3.971 7.107 1.00 91.81 182 GLN A N 1
ATOM 1379 C CA . GLN A 1 182 ? 15.417 -4.273 6.005 1.00 91.81 182 GLN A CA 1
ATOM 1380 C C . GLN A 1 182 ? 16.071 -3.003 5.447 1.00 91.81 182 GLN A C 1
ATOM 1382 O O . GLN A 1 182 ? 17.301 -2.896 5.392 1.00 91.81 182 GLN A O 1
ATOM 1387 N N . TRP A 1 183 ? 15.258 -2.020 5.063 1.00 92.38 183 TRP A N 1
ATOM 1388 C CA . TRP A 1 183 ? 15.742 -0.785 4.443 1.00 92.38 183 TRP A CA 1
ATOM 1389 C C . TRP A 1 183 ? 16.476 0.118 5.432 1.00 92.38 183 TRP A C 1
ATOM 1391 O O . TRP A 1 183 ? 17.464 0.757 5.073 1.00 92.38 183 TRP A O 1
ATOM 1401 N N . TRP A 1 184 ? 16.062 0.127 6.700 1.00 94.00 184 TRP A N 1
ATOM 1402 C CA . TRP A 1 184 ? 16.743 0.878 7.750 1.00 94.00 184 TRP A CA 1
ATOM 1403 C C . TRP A 1 184 ? 18.160 0.365 8.000 1.00 94.00 184 TRP A C 1
ATOM 1405 O O . TRP A 1 184 ? 19.077 1.180 8.131 1.00 94.00 184 TRP A O 1
ATOM 1415 N N . ALA A 1 185 ? 18.337 -0.961 8.027 1.00 90.75 185 ALA A N 1
ATOM 1416 C CA . ALA A 1 185 ? 19.644 -1.603 8.150 1.00 90.75 185 ALA A CA 1
ATOM 1417 C C . ALA A 1 185 ? 20.513 -1.390 6.901 1.00 90.75 185 ALA A 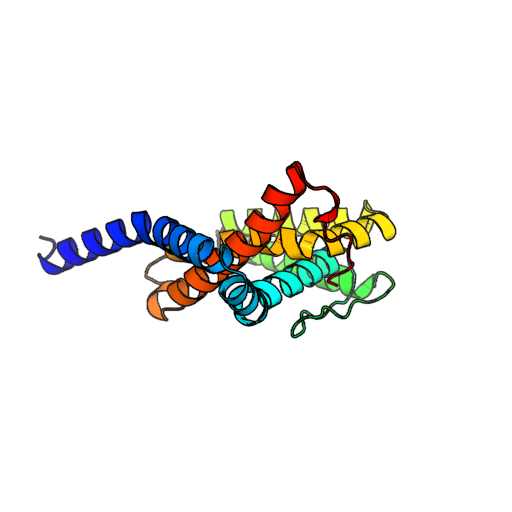C 1
ATOM 1419 O O . ALA A 1 185 ? 21.719 -1.181 7.018 1.00 90.75 185 ALA A O 1
ATOM 1420 N N . SER A 1 186 ? 19.891 -1.360 5.720 1.00 91.88 186 SER A N 1
ATOM 1421 C CA . SER A 1 186 ? 20.588 -1.158 4.443 1.00 91.88 186 SER A CA 1
ATOM 1422 C C . SER A 1 186 ? 21.266 0.213 4.314 1.00 91.88 186 SER A C 1
ATOM 1424 O O . SER A 1 186 ? 22.155 0.389 3.489 1.00 91.88 186 SER A O 1
ATOM 1426 N N . ARG A 1 187 ? 20.904 1.197 5.153 1.00 91.81 187 ARG A N 1
ATOM 1427 C CA . ARG A 1 187 ? 21.564 2.519 5.183 1.00 91.81 187 ARG A CA 1
ATOM 1428 C C . ARG A 1 187 ? 23.029 2.459 5.616 1.00 91.81 187 ARG A C 1
ATOM 1430 O O . ARG A 1 187 ? 23.790 3.358 5.279 1.00 91.81 187 ARG A O 1
ATOM 1437 N N . THR A 1 188 ? 23.396 1.455 6.411 1.00 91.44 188 THR A N 1
ATOM 1438 C CA . THR A 1 188 ? 24.756 1.274 6.947 1.00 91.44 188 THR A CA 1
ATOM 1439 C C . THR A 1 188 ? 25.431 0.002 6.441 1.00 91.44 188 THR A C 1
ATOM 1441 O O . THR A 1 188 ? 26.622 -0.171 6.669 1.00 91.44 188 THR A O 1
ATOM 1444 N N . ASP A 1 189 ? 24.683 -0.881 5.780 1.00 89.56 189 ASP A N 1
ATOM 1445 C CA . ASP A 1 189 ? 25.140 -2.181 5.290 1.00 89.56 189 ASP A CA 1
ATOM 1446 C C . ASP A 1 189 ? 24.542 -2.438 3.897 1.00 89.56 189 ASP A C 1
ATOM 1448 O O . ASP A 1 189 ? 23.400 -2.881 3.763 1.00 89.56 189 ASP A O 1
ATOM 1452 N N . PHE A 1 190 ? 25.301 -2.094 2.853 1.00 86.19 190 PHE A N 1
ATOM 1453 C CA . PHE A 1 190 ? 24.845 -2.175 1.461 1.00 86.19 190 PHE A CA 1
ATOM 1454 C C . PHE A 1 190 ? 24.577 -3.610 0.994 1.00 86.19 190 PHE A C 1
ATOM 1456 O O . PHE A 1 190 ? 23.735 -3.802 0.116 1.00 86.19 190 PHE A O 1
ATOM 1463 N N . ASP A 1 191 ? 25.213 -4.611 1.608 1.00 86.31 191 ASP A N 1
ATOM 1464 C CA . ASP A 1 191 ? 25.035 -6.024 1.253 1.00 86.31 191 ASP A CA 1
ATOM 1465 C C . ASP A 1 191 ? 23.635 -6.538 1.619 1.00 86.31 191 ASP A C 1
ATOM 1467 O O . ASP A 1 191 ? 23.192 -7.585 1.149 1.00 86.31 191 ASP A O 1
ATOM 1471 N N . ARG A 1 192 ? 22.892 -5.777 2.433 1.00 83.81 192 ARG A N 1
ATOM 1472 C CA . ARG A 1 192 ? 21.492 -6.065 2.763 1.00 83.81 192 ARG A CA 1
ATOM 1473 C C . ARG A 1 192 ? 20.511 -5.572 1.711 1.00 83.81 192 ARG A C 1
ATOM 1475 O O . ARG A 1 192 ? 19.338 -5.928 1.793 1.00 83.81 192 ARG A O 1
ATOM 1482 N N . ILE A 1 193 ? 20.915 -4.762 0.739 1.00 84.12 193 ILE A N 1
ATOM 1483 C CA . ILE A 1 193 ? 19.971 -4.303 -0.282 1.00 84.12 193 ILE A CA 1
ATOM 1484 C C . ILE A 1 193 ? 19.532 -5.523 -1.104 1.00 84.12 193 ILE A C 1
ATOM 1486 O O . ILE A 1 193 ? 20.377 -6.208 -1.677 1.00 84.12 193 ILE A O 1
ATOM 1490 N N . PRO A 1 194 ? 18.222 -5.822 -1.186 1.00 77.75 194 PRO A N 1
ATOM 1491 C CA . PRO A 1 194 ? 17.777 -7.095 -1.733 1.00 77.75 194 PRO A CA 1
ATOM 1492 C C . PRO A 1 194 ? 18.001 -7.240 -3.243 1.00 77.75 194 PRO A C 1
ATOM 1494 O O . PRO A 1 194 ? 17.891 -8.360 -3.709 1.00 77.75 194 PRO A O 1
ATOM 1497 N N . PHE A 1 195 ? 18.327 -6.175 -3.997 1.00 78.31 195 PHE A N 1
ATOM 1498 C CA . PHE A 1 195 ? 18.675 -6.164 -5.438 1.00 78.31 195 PHE A CA 1
ATOM 1499 C C . PHE A 1 195 ? 17.888 -7.146 -6.349 1.00 78.31 195 PHE A C 1
ATOM 1501 O O . PHE A 1 195 ? 18.408 -7.586 -7.370 1.00 78.31 195 PHE A O 1
ATOM 1508 N N . GLY A 1 196 ? 16.643 -7.497 -6.003 1.00 67.56 196 GLY A N 1
ATOM 1509 C CA . GLY A 1 196 ? 15.858 -8.529 -6.696 1.00 67.56 196 GLY A CA 1
ATOM 1510 C C . GLY A 1 196 ? 16.345 -9.977 -6.503 1.00 67.56 196 GLY A C 1
ATOM 1511 O O . GLY A 1 196 ? 15.871 -10.866 -7.189 1.00 67.56 196 GLY A O 1
ATOM 1512 N N . MET A 1 197 ? 17.285 -10.248 -5.592 1.00 63.03 197 MET A N 1
ATOM 1513 C CA . MET A 1 197 ? 17.760 -11.603 -5.256 1.00 63.03 197 MET A CA 1
ATOM 1514 C C . MET A 1 197 ? 16.744 -12.422 -4.448 1.00 63.03 197 MET A C 1
ATOM 1516 O O . MET A 1 197 ? 16.892 -13.634 -4.328 1.00 63.03 197 MET A O 1
ATOM 1520 N N . ASN A 1 198 ? 15.752 -11.752 -3.859 1.00 61.34 198 ASN A N 1
ATOM 1521 C CA . ASN A 1 198 ? 14.690 -12.367 -3.063 1.00 61.34 198 ASN A CA 1
ATOM 1522 C C . ASN A 1 198 ? 13.353 -12.443 -3.828 1.00 61.34 198 ASN A C 1
ATOM 1524 O O . ASN A 1 198 ? 12.329 -12.657 -3.181 1.00 61.34 198 ASN A O 1
ATOM 1528 N N . GLU A 1 199 ? 13.378 -12.217 -5.148 1.00 58.44 199 GLU A N 1
ATOM 1529 C CA . GLU A 1 199 ? 12.221 -12.175 -6.059 1.00 58.44 199 GLU A CA 1
ATOM 1530 C C . GLU A 1 199 ? 12.231 -13.328 -7.071 1.00 58.44 199 GLU A C 1
ATOM 1532 O O . GLU A 1 199 ? 13.338 -13.762 -7.472 1.00 58.44 199 GLU A O 1
#

Foldseek 3Di:
DPDPVNVVVVVVLVVCVVPVLVVLLVVLLVQCVDPVSLVCLCQPFQQLLLLVQLCLLCQLLQWDWDSDRQDIDIDLDHDPVSLVVQLVVLVVQLVVCVVVVVVVSNVVSVVSNVSSCCSHPVDDSVVSNVSSLVRSLVSLQPQLVVLQCLSVPDPPDCSNVVVVSNVSSNSSSNNNSSSCVLVVVCVPPVVSPCSSVSD

Mean predicted aligned error: 4.61 Å

Radius of gyration: 19.27 Å; Cα contacts (8 Å, |Δi|>4): 272; chains: 1; bounding box: 54×31×55 Å

Secondary structure (DSSP, 8-state):
---HHHHHHHHHHHHHHHHHHHHHHHHHHHHHTSHHHHHHHIIIIIHHHHHHHHHHHHHHTT--B---SS---B-SS--HHHHHHHHHHHHHHHHHHHHTT-HHHHHHHHHHHHHHHIIIIIS-HHHHHHHHHHHHHHHHHHHHHHHHHGGG--TTSHHHHTSHHHHHHHHHHHHHHHHHHHHHHHTT-GGG--TTTT-

Solvent-accessible surface area (backbone atoms only — not comparable to full-atom values): 9913 Å² total; per-residue (Å²): 130,84,50,73,64,57,54,52,51,54,53,50,52,51,50,46,69,67,42,49,62,60,51,38,37,53,53,24,43,60,36,46,73,35,76,72,42,29,52,51,42,39,72,76,37,19,32,57,43,18,18,42,17,25,24,53,47,27,41,34,34,12,20,60,49,43,58,38,91,82,41,54,62,59,53,96,57,70,35,71,69,56,28,48,52,50,46,48,52,34,49,52,50,20,51,52,25,48,77,67,69,35,54,70,58,17,50,53,28,47,50,49,38,52,49,24,50,41,36,50,71,71,42,53,73,69,58,42,50,53,50,20,57,52,19,20,48,50,18,8,46,53,53,13,50,56,30,36,54,36,62,74,48,54,80,89,34,67,44,50,71,64,54,46,22,57,56,31,25,50,37,10,23,35,11,23,35,52,35,49,54,49,57,62,49,27,77,82,35,68,90,58,54,58,89,61,77,87,107

Nearest PDB structures (foldseek):
  8ev1-assembly1_A  TM=2.287E-01  e=1.174E+00  Homo sapiens
  4iw6-assembly1_B  TM=2.330E-01  e=1.568E+00  Homo sapiens
  6vpf-assembly2_A  TM=2.280E-01  e=2.095E+00  Homo sapiens
  5dtv-assembly1_B  TM=2.200E-01  e=2.666E+00  Homo sapiens
  7rs2-assembly1_B  TM=2.091E-01  e=2.936E+00  Homo sapiens